Protein AF-A0AAD6NLZ7-F1 (afdb_monomer_lite)

Sequence (191 aa):
MSMESYTGSDPKCIYLTDLFDQEIEPAFEPFIKWANTGDYSYVGQNELVVHASTYLFAKEQINNGELEALALSEATALCAGSEYESAKAFELGLPQAVQIIYGRAGDQESNEKPPFKTPHNVEDLTHVGRLIEDPFERLLAHFAAVSIDQLRQTGRFLSLINKNRRFAAQVLLFVKRGLPLSVDQNGNHAI

pLDDT: mean 75.01, std 17.85, range [34.94, 96.06]

Radius of gyration: 22.05 Å; chains: 1; bounding box: 43×50×91 Å

Structure (mmCIF, N/CA/C/O backbone):
data_AF-A0AAD6NLZ7-F1
#
_entry.id   AF-A0AAD6NLZ7-F1
#
loop_
_atom_site.group_PDB
_atom_site.id
_atom_site.type_symbol
_atom_site.label_atom_id
_atom_site.label_alt_id
_atom_site.label_comp_id
_atom_site.label_asym_id
_atom_site.label_entity_id
_atom_site.label_seq_id
_atom_site.pdbx_PDB_ins_code
_atom_site.Cartn_x
_atom_site.Cartn_y
_atom_site.Cartn_z
_atom_site.occupancy
_atom_site.B_iso_or_equiv
_atom_site.auth_seq_id
_atom_site.auth_comp_id
_atom_site.auth_asym_id
_atom_site.auth_atom_id
_atom_site.pdbx_PDB_model_num
ATOM 1 N N . MET A 1 1 ? 21.118 27.100 -51.117 1.00 45.44 1 MET A N 1
ATOM 2 C CA . MET A 1 1 ? 19.817 26.548 -50.697 1.00 45.44 1 MET A CA 1
ATOM 3 C C . MET A 1 1 ? 19.945 25.038 -50.783 1.00 45.44 1 MET A C 1
ATOM 5 O O . MET A 1 1 ? 19.835 24.500 -51.872 1.00 45.44 1 MET A O 1
ATOM 9 N N . SER A 1 2 ? 20.290 24.395 -49.670 1.00 34.94 2 SER A N 1
ATOM 10 C CA . SER A 1 2 ? 20.246 22.938 -49.533 1.00 34.94 2 SER A CA 1
ATOM 11 C C . SER A 1 2 ? 19.619 22.668 -48.179 1.00 34.94 2 SER A C 1
ATOM 13 O O . SER A 1 2 ? 20.177 23.019 -47.144 1.00 34.94 2 SER A O 1
ATOM 15 N N . MET A 1 3 ? 18.385 22.191 -48.238 1.00 36.66 3 MET A N 1
ATOM 16 C CA . MET A 1 3 ? 17.552 21.823 -47.109 1.00 36.66 3 MET A CA 1
ATOM 17 C C . MET A 1 3 ? 17.880 20.356 -46.839 1.00 36.66 3 MET A C 1
ATOM 19 O O . MET A 1 3 ? 17.550 19.497 -47.655 1.00 36.66 3 MET A O 1
ATOM 23 N N . GLU A 1 4 ? 18.619 20.078 -45.769 1.00 40.97 4 GLU A N 1
ATOM 24 C CA . GLU A 1 4 ? 18.832 18.705 -45.319 1.00 40.97 4 GLU A CA 1
ATOM 25 C C . GLU A 1 4 ? 17.493 18.165 -44.814 1.00 40.97 4 GLU A C 1
ATOM 27 O O . GLU A 1 4 ? 16.946 18.616 -43.807 1.00 40.97 4 GLU A O 1
ATOM 32 N N . SER A 1 5 ? 16.921 17.234 -45.571 1.00 45.25 5 SER A N 1
ATOM 33 C CA . SER A 1 5 ? 15.735 16.492 -45.177 1.00 45.25 5 SER A CA 1
ATOM 34 C C . SER A 1 5 ? 16.107 15.529 -44.052 1.00 45.25 5 SER A C 1
ATOM 36 O O . SER A 1 5 ? 16.705 14.482 -44.298 1.00 45.25 5 SER A O 1
ATOM 38 N N . TYR A 1 6 ? 15.736 15.878 -42.821 1.00 43.16 6 TYR A N 1
ATOM 39 C CA . TYR A 1 6 ? 15.652 14.927 -41.718 1.00 43.16 6 TYR A CA 1
ATOM 40 C C . TYR A 1 6 ? 14.600 13.867 -42.071 1.00 43.16 6 TYR A C 1
ATOM 42 O O . TYR A 1 6 ? 13.399 14.128 -42.028 1.00 43.16 6 TYR A O 1
ATOM 50 N N . THR A 1 7 ? 15.039 12.663 -42.428 1.00 49.75 7 THR A N 1
ATOM 51 C CA . THR A 1 7 ? 14.172 11.483 -42.485 1.00 49.75 7 THR A CA 1
ATOM 52 C C . THR A 1 7 ? 14.006 10.959 -41.062 1.00 49.75 7 THR A C 1
ATOM 54 O O . THR A 1 7 ? 14.719 10.051 -40.635 1.00 49.75 7 THR A O 1
ATOM 57 N N . GLY A 1 8 ? 13.117 11.589 -40.293 1.00 47.91 8 GLY A N 1
ATOM 58 C CA . GLY A 1 8 ? 12.675 11.039 -39.017 1.00 47.91 8 GLY A CA 1
ATOM 59 C C . GLY A 1 8 ? 11.979 9.708 -39.280 1.00 47.91 8 GLY A C 1
ATOM 60 O O . GLY A 1 8 ? 11.013 9.666 -40.036 1.00 47.91 8 GLY A O 1
ATOM 61 N N . SER A 1 9 ? 12.489 8.614 -38.711 1.00 57.31 9 SER A N 1
ATOM 62 C CA . SER A 1 9 ? 11.713 7.378 -38.663 1.00 57.31 9 SER A CA 1
ATOM 63 C C . SER A 1 9 ? 10.450 7.663 -37.862 1.00 57.31 9 SER A C 1
ATOM 65 O O . SER A 1 9 ? 10.564 8.216 -36.763 1.00 57.31 9 SER A O 1
ATOM 67 N N . ASP A 1 10 ? 9.284 7.280 -38.379 1.00 56.62 10 ASP A N 1
ATOM 68 C CA . ASP A 1 10 ? 8.042 7.324 -37.611 1.00 56.62 10 ASP A CA 1
ATOM 69 C C . ASP A 1 10 ? 8.280 6.732 -36.211 1.00 56.62 10 ASP A C 1
ATOM 71 O O . ASP A 1 10 ? 8.916 5.672 -36.097 1.00 56.62 10 ASP A O 1
ATOM 75 N N . PRO A 1 11 ? 7.848 7.409 -35.131 1.00 61.19 11 PRO A N 1
ATOM 76 C CA . PRO A 1 11 ? 8.029 6.888 -33.789 1.00 61.19 11 PRO A CA 1
ATOM 77 C C . PRO A 1 11 ? 7.364 5.512 -33.708 1.00 61.19 11 PRO A C 1
ATOM 79 O O . PRO A 1 11 ? 6.163 5.372 -33.938 1.00 61.19 11 PRO A O 1
ATOM 82 N N . LYS A 1 12 ? 8.156 4.480 -33.390 1.00 68.75 12 LYS A N 1
ATOM 83 C CA . LYS A 1 12 ? 7.640 3.135 -33.119 1.00 68.75 12 LYS A CA 1
ATOM 84 C C . LYS A 1 12 ? 6.826 3.194 -31.830 1.00 68.75 12 LYS A C 1
ATOM 86 O O . LYS A 1 12 ? 7.378 3.089 -30.739 1.00 68.75 12 LYS A O 1
ATOM 91 N N . CYS A 1 13 ? 5.523 3.411 -31.963 1.00 61.84 13 CYS A N 1
ATOM 92 C CA . CYS A 1 13 ? 4.595 3.356 -30.846 1.00 61.84 13 CYS A CA 1
ATOM 93 C C . CYS A 1 13 ? 4.312 1.886 -30.512 1.00 61.84 13 CYS A C 1
ATOM 95 O O . CYS A 1 13 ? 3.972 1.100 -31.398 1.00 61.84 13 CYS A O 1
ATOM 97 N N . ILE A 1 14 ? 4.485 1.514 -29.244 1.00 64.12 14 ILE A N 1
ATOM 98 C CA . ILE A 1 14 ? 4.083 0.210 -28.716 1.00 64.12 14 ILE A CA 1
ATOM 99 C C . ILE A 1 14 ? 2.825 0.452 -27.889 1.00 64.12 14 ILE A C 1
ATOM 101 O O . ILE A 1 14 ? 2.856 1.212 -26.923 1.00 64.12 14 ILE A O 1
ATOM 105 N N . TYR A 1 15 ? 1.722 -0.177 -28.282 1.00 65.75 15 TYR A N 1
ATOM 106 C CA . TYR A 1 15 ? 0.462 -0.105 -27.554 1.00 65.75 15 TYR A CA 1
ATOM 107 C C . TYR A 1 15 ? 0.419 -1.229 -26.520 1.00 65.75 15 TYR A C 1
ATOM 109 O O . TYR A 1 15 ? 0.390 -2.404 -26.876 1.00 65.75 15 TYR A O 1
ATOM 117 N N . LEU A 1 16 ? 0.430 -0.866 -25.238 1.00 62.50 16 LEU A N 1
ATOM 118 C CA . LEU A 1 16 ? 0.304 -1.799 -24.118 1.00 62.50 16 LEU A CA 1
ATOM 119 C C . LEU A 1 16 ? -1.180 -1.908 -23.731 1.00 62.50 16 LEU A C 1
ATOM 121 O O . LEU A 1 16 ? -1.576 -1.478 -22.655 1.00 62.50 16 LEU A O 1
ATOM 125 N N . THR A 1 17 ? -2.022 -2.399 -24.644 1.00 60.66 17 THR A N 1
ATOM 126 C CA . THR A 1 17 ? -3.488 -2.435 -24.453 1.00 60.66 17 THR A CA 1
ATOM 127 C C . THR A 1 17 ? -3.958 -3.509 -23.482 1.00 60.66 17 THR A C 1
ATOM 129 O O . THR A 1 17 ? -5.030 -3.361 -22.911 1.00 60.66 17 THR A O 1
ATOM 132 N N . ASP A 1 18 ? -3.147 -4.547 -23.267 1.00 57.00 18 ASP A N 1
ATOM 133 C CA . ASP A 1 18 ? -3.547 -5.737 -22.503 1.00 57.00 18 ASP A CA 1
ATOM 134 C C . ASP A 1 18 ? -2.828 -5.834 -21.140 1.00 57.00 18 ASP A C 1
ATOM 136 O O . ASP A 1 18 ? -3.030 -6.787 -20.395 1.00 57.00 18 ASP A O 1
ATOM 140 N N . LEU A 1 19 ? -1.961 -4.862 -20.819 1.00 55.41 19 LEU A N 1
ATOM 141 C CA . LEU A 1 19 ? -1.118 -4.849 -19.609 1.00 55.41 19 LEU A CA 1
ATOM 142 C C . LEU A 1 19 ? -1.606 -3.872 -18.530 1.00 55.41 19 LEU A C 1
ATOM 144 O O . LEU A 1 19 ? -1.226 -4.008 -17.367 1.00 55.41 19 LEU A O 1
ATOM 148 N N . PHE A 1 20 ? -2.418 -2.883 -18.910 1.00 59.41 20 PHE A N 1
ATOM 149 C CA . PHE A 1 20 ? -2.848 -1.796 -18.033 1.00 59.41 20 PHE A CA 1
ATOM 150 C C . PHE A 1 20 ? -4.365 -1.801 -17.875 1.00 59.41 20 PHE A C 1
ATOM 152 O O . PHE A 1 20 ? -5.086 -1.079 -18.561 1.00 59.41 20 PHE A O 1
ATOM 159 N N . ASP A 1 21 ? -4.844 -2.596 -16.922 1.00 67.12 21 ASP A N 1
ATOM 160 C CA . ASP A 1 21 ? -6.151 -2.341 -16.322 1.00 67.12 21 ASP A CA 1
ATOM 161 C C . ASP A 1 21 ? -6.129 -0.973 -15.614 1.00 67.12 21 ASP A C 1
ATOM 163 O O . ASP A 1 21 ? -5.065 -0.477 -15.231 1.00 67.12 21 ASP A O 1
ATOM 167 N N . GLN A 1 22 ? -7.300 -0.372 -15.371 1.00 69.69 22 GLN A N 1
ATOM 168 C CA . GLN A 1 22 ? -7.411 0.908 -14.642 1.00 69.69 22 GLN A CA 1
ATOM 169 C C . GLN A 1 22 ? -6.706 0.887 -13.272 1.00 69.69 22 GLN A C 1
ATOM 171 O O . GLN A 1 22 ? -6.276 1.921 -12.773 1.00 69.69 22 GLN A O 1
ATOM 176 N N . GLU A 1 23 ? -6.567 -0.295 -12.669 1.00 71.69 23 GLU A N 1
ATOM 177 C CA . GLU A 1 23 ? -5.892 -0.512 -11.384 1.00 71.69 23 GLU A CA 1
ATOM 178 C C . GLU A 1 23 ? -4.358 -0.447 -11.478 1.00 71.69 23 GLU A C 1
ATOM 180 O O . GLU A 1 23 ? -3.693 -0.254 -10.467 1.00 71.69 23 GLU A O 1
ATOM 185 N N . ILE A 1 24 ? -3.792 -0.599 -12.679 1.00 75.56 24 ILE A N 1
ATOM 186 C CA . ILE A 1 24 ? -2.346 -0.642 -12.940 1.00 75.56 24 ILE A CA 1
ATOM 187 C C . ILE A 1 24 ? -1.871 0.625 -13.667 1.00 75.56 24 ILE A C 1
ATOM 189 O O . ILE A 1 24 ? -0.686 0.945 -13.618 1.00 75.56 24 ILE A O 1
ATOM 193 N N . GLU A 1 25 ? -2.773 1.400 -14.283 1.00 85.44 25 GLU A N 1
ATOM 194 C CA . GLU A 1 25 ? -2.460 2.698 -14.907 1.00 85.44 25 GLU A CA 1
ATOM 195 C C . GLU A 1 25 ? -1.540 3.591 -14.042 1.00 85.44 25 GLU A C 1
ATOM 197 O O . GLU A 1 25 ? -0.540 4.087 -14.576 1.00 85.44 25 GLU A O 1
ATOM 202 N N . PRO A 1 26 ? -1.755 3.736 -12.713 1.00 90.12 26 PRO A N 1
ATOM 203 C CA . PRO A 1 26 ? -0.899 4.585 -11.884 1.00 90.12 26 PRO A CA 1
ATOM 204 C C . PRO A 1 26 ? 0.556 4.102 -11.772 1.00 90.12 26 PRO A C 1
ATOM 206 O O . PRO A 1 26 ? 1.413 4.867 -11.341 1.00 90.12 26 PRO A O 1
ATOM 209 N N . ALA A 1 27 ? 0.853 2.855 -12.153 1.00 90.31 27 ALA A N 1
ATOM 210 C CA . ALA A 1 27 ? 2.196 2.278 -12.132 1.00 90.31 27 ALA A CA 1
ATOM 211 C C . ALA A 1 27 ? 3.056 2.669 -13.340 1.00 90.31 27 ALA A C 1
ATOM 213 O O . ALA A 1 27 ? 4.266 2.444 -13.319 1.00 90.31 27 ALA A O 1
ATOM 214 N N . PHE A 1 28 ? 2.470 3.218 -14.411 1.00 89.38 28 PHE A N 1
ATOM 215 C CA . PHE A 1 28 ? 3.209 3.412 -15.659 1.00 89.38 28 PHE A CA 1
ATOM 216 C C . PHE A 1 28 ? 4.355 4.418 -15.508 1.00 89.38 28 PHE A C 1
ATOM 218 O O . PHE A 1 28 ? 5.502 4.108 -15.823 1.00 89.38 28 PHE A O 1
ATOM 225 N N . GLU A 1 29 ? 4.071 5.610 -14.986 1.00 90.50 29 GLU A N 1
ATOM 226 C CA . GLU A 1 29 ? 5.096 6.634 -14.759 1.00 90.50 29 GLU A CA 1
ATOM 227 C C . GLU A 1 29 ? 6.175 6.178 -13.750 1.00 90.50 29 GLU A C 1
ATOM 229 O O . GLU A 1 29 ? 7.361 6.264 -14.091 1.00 90.50 29 GLU A O 1
ATOM 234 N N . PRO A 1 30 ? 5.817 5.612 -12.577 1.00 92.62 30 PRO A N 1
ATOM 235 C CA . PRO A 1 30 ? 6.738 4.891 -11.697 1.00 92.62 30 PRO A CA 1
ATOM 236 C C . PRO A 1 30 ? 7.678 3.921 -12.406 1.00 92.62 30 PRO A C 1
ATOM 238 O O . PRO A 1 30 ? 8.897 3.991 -12.242 1.00 92.62 30 PRO A O 1
ATOM 241 N N . PHE A 1 31 ? 7.117 3.037 -13.229 1.00 93.19 31 PHE A N 1
ATOM 242 C CA . PHE A 1 31 ? 7.877 2.027 -13.945 1.00 93.19 31 PHE A CA 1
ATOM 243 C C . PHE A 1 31 ? 8.863 2.656 -14.929 1.00 93.19 31 PHE A C 1
ATOM 245 O O . PHE A 1 31 ? 10.031 2.274 -14.943 1.00 93.19 31 PHE A O 1
ATOM 252 N N . ILE A 1 32 ? 8.426 3.640 -15.722 1.00 92.06 32 ILE A N 1
ATOM 253 C CA . ILE A 1 32 ? 9.308 4.334 -16.668 1.00 92.06 32 ILE A CA 1
ATOM 254 C C . ILE A 1 32 ? 10.444 5.036 -15.924 1.00 92.06 32 ILE A C 1
ATOM 256 O O . ILE A 1 32 ? 11.594 4.960 -16.360 1.00 92.06 32 ILE A O 1
ATOM 260 N N . LYS A 1 33 ? 10.160 5.695 -14.796 1.00 93.94 33 LYS A N 1
ATOM 261 C CA . LYS A 1 33 ? 11.195 6.346 -13.989 1.00 93.94 33 LYS A CA 1
ATOM 262 C C . LYS A 1 33 ? 12.208 5.320 -13.477 1.00 93.94 33 LYS A C 1
ATOM 264 O O . LYS A 1 33 ? 13.395 5.448 -13.775 1.00 93.94 33 LYS A O 1
ATOM 269 N N . TRP A 1 34 ? 11.735 4.252 -12.837 1.00 96.06 34 TRP A N 1
ATOM 270 C CA . TRP A 1 34 ? 12.592 3.180 -12.334 1.00 96.06 34 TRP A CA 1
ATOM 271 C C . TRP A 1 34 ? 13.421 2.514 -13.436 1.00 96.06 34 TRP A C 1
ATOM 273 O O . TRP A 1 34 ? 14.622 2.336 -13.265 1.00 96.06 34 TRP A O 1
ATOM 283 N N . ALA A 1 35 ? 12.837 2.220 -14.599 1.00 93.19 35 ALA A N 1
ATOM 284 C CA . ALA A 1 35 ? 13.555 1.593 -15.709 1.00 93.19 35 ALA A CA 1
ATOM 285 C C . ALA A 1 35 ? 14.721 2.457 -16.229 1.00 93.19 35 ALA A C 1
ATOM 287 O O . ALA A 1 35 ? 15.690 1.926 -16.770 1.00 93.19 35 ALA A O 1
ATOM 288 N N . ASN A 1 36 ? 14.637 3.781 -16.061 1.00 92.94 36 ASN A N 1
ATOM 289 C CA . ASN A 1 36 ? 15.689 4.711 -16.462 1.00 92.94 36 ASN A CA 1
ATOM 290 C C . ASN A 1 36 ? 16.712 4.992 -15.349 1.00 92.94 36 ASN A C 1
ATOM 292 O O . ASN A 1 36 ? 17.883 5.211 -15.659 1.00 92.94 36 ASN A O 1
ATOM 296 N N . THR A 1 37 ? 16.296 5.034 -14.078 1.00 93.81 37 THR A N 1
ATOM 297 C CA . THR A 1 37 ? 17.145 5.526 -12.972 1.00 93.81 37 THR A CA 1
ATOM 298 C C . THR A 1 37 ? 17.412 4.518 -11.858 1.00 93.81 37 THR A C 1
ATOM 300 O O . THR A 1 37 ? 18.228 4.799 -10.985 1.00 93.81 37 THR A O 1
ATOM 303 N N . GLY A 1 38 ? 16.744 3.366 -11.858 1.00 92.31 38 GLY A N 1
ATOM 304 C CA . GLY A 1 38 ? 16.771 2.385 -10.766 1.00 92.31 38 GLY A CA 1
ATOM 305 C C . GLY A 1 38 ? 15.989 2.810 -9.517 1.00 92.31 38 GLY A C 1
ATOM 306 O O . GLY A 1 38 ? 16.050 2.129 -8.501 1.00 92.31 38 GLY A O 1
ATOM 307 N N . ASP A 1 39 ? 15.251 3.919 -9.585 1.00 91.69 39 ASP A N 1
ATOM 308 C CA . ASP A 1 39 ? 14.443 4.465 -8.490 1.00 91.69 39 ASP A CA 1
ATOM 309 C C . ASP A 1 39 ? 13.129 5.037 -9.035 1.00 91.69 39 ASP A C 1
ATOM 311 O O . ASP A 1 39 ? 13.105 5.571 -10.145 1.00 91.69 39 ASP A O 1
ATOM 315 N N . TYR A 1 40 ? 12.058 4.985 -8.244 1.00 89.25 40 TYR A N 1
ATOM 316 C CA . TYR A 1 40 ? 10.851 5.764 -8.493 1.00 89.25 40 TYR A CA 1
ATOM 317 C C . TYR A 1 40 ? 10.357 6.458 -7.210 1.00 89.25 40 TYR A C 1
ATOM 319 O O . TYR A 1 40 ? 9.306 6.187 -6.650 1.00 89.25 40 TYR A O 1
ATOM 327 N N . SER A 1 41 ? 11.097 7.458 -6.742 1.00 85.06 41 SER A N 1
ATOM 328 C CA . SER A 1 41 ? 10.533 8.404 -5.769 1.00 85.06 41 SER A CA 1
ATOM 329 C C . SER A 1 41 ? 9.267 9.075 -6.335 1.00 85.06 41 SER A C 1
ATOM 331 O O . SER A 1 41 ? 9.308 9.677 -7.416 1.00 85.06 41 SER A O 1
ATOM 333 N N . TYR A 1 42 ? 8.143 8.988 -5.625 1.00 83.38 42 TYR A N 1
ATOM 334 C CA . TYR A 1 42 ? 6.881 9.622 -6.012 1.00 83.38 42 TYR A CA 1
ATOM 335 C C . TYR A 1 42 ? 6.344 10.457 -4.852 1.00 83.38 42 TYR A C 1
ATOM 337 O O . TYR A 1 42 ? 6.223 9.967 -3.738 1.00 83.38 42 TYR A O 1
ATOM 345 N N . VAL A 1 43 ? 6.021 11.721 -5.124 1.00 81.00 43 VAL A N 1
ATOM 346 C CA . VAL A 1 43 ? 5.394 12.637 -4.162 1.00 81.00 43 VAL A CA 1
ATOM 347 C C . VAL A 1 43 ? 4.238 13.306 -4.886 1.00 81.00 43 VAL A C 1
ATOM 349 O O . VAL A 1 43 ? 4.443 13.947 -5.921 1.00 81.00 43 VAL A O 1
ATOM 352 N N . GLY A 1 44 ? 3.015 13.139 -4.392 1.00 80.62 44 GLY A N 1
ATOM 353 C CA . GLY A 1 44 ? 1.839 13.490 -5.177 1.00 80.62 44 GLY A CA 1
ATOM 354 C C . GLY A 1 44 ? 0.503 13.261 -4.485 1.00 80.62 44 GLY A C 1
ATOM 355 O O . GLY A 1 44 ? 0.373 13.209 -3.263 1.00 80.62 44 GLY A O 1
ATOM 356 N N . GLN A 1 45 ? -0.554 13.193 -5.288 1.00 79.50 45 GLN A N 1
ATOM 357 C CA . GLN A 1 45 ? -1.854 12.744 -4.798 1.00 79.50 45 GLN A CA 1
ATOM 358 C C . GLN A 1 45 ? -1.900 11.220 -4.865 1.00 79.50 45 GLN A C 1
ATOM 360 O O . GLN A 1 45 ? -1.346 10.626 -5.782 1.00 79.50 45 GLN A O 1
ATOM 365 N N . ASN A 1 46 ? -2.587 10.593 -3.910 1.00 84.31 46 ASN A N 1
ATOM 366 C CA . ASN A 1 46 ? -2.801 9.145 -3.894 1.00 84.31 46 ASN A CA 1
ATOM 367 C C . ASN A 1 46 ? -1.497 8.323 -3.914 1.00 84.31 46 ASN A C 1
ATOM 369 O O . ASN A 1 46 ? -1.456 7.262 -4.524 1.00 84.31 46 ASN A O 1
ATOM 373 N N . GLU A 1 47 ? -0.445 8.777 -3.225 1.00 89.25 47 GLU A N 1
ATOM 374 C CA . GLU A 1 47 ? 0.868 8.102 -3.186 1.00 89.25 47 GLU A CA 1
ATOM 375 C C . GLU A 1 47 ? 0.744 6.609 -2.842 1.00 89.25 47 GLU A C 1
ATOM 377 O O . GLU A 1 47 ? 1.292 5.756 -3.534 1.00 89.25 47 GLU A O 1
ATOM 382 N N . LEU A 1 48 ? -0.100 6.266 -1.862 1.00 91.50 48 LEU A N 1
ATOM 383 C CA . LEU A 1 48 ? -0.362 4.872 -1.496 1.00 91.50 48 LEU A CA 1
ATOM 384 C C . LEU A 1 48 ? -0.951 4.038 -2.652 1.00 91.50 48 LEU A C 1
ATOM 386 O O . LEU A 1 48 ? -0.634 2.860 -2.783 1.00 91.50 48 LEU A O 1
ATOM 390 N N . VAL A 1 49 ? -1.790 4.641 -3.498 1.00 92.31 49 VAL A N 1
ATOM 391 C CA . VAL A 1 49 ? -2.378 3.992 -4.684 1.00 92.31 49 VAL A CA 1
ATOM 392 C C . VAL A 1 49 ? -1.309 3.760 -5.740 1.00 92.31 49 VAL A C 1
ATOM 394 O O . VAL A 1 49 ? -1.262 2.685 -6.329 1.00 92.31 49 VAL A O 1
ATOM 397 N N . VAL A 1 50 ? -0.423 4.735 -5.947 1.00 93.44 50 VAL A N 1
ATOM 398 C CA . VAL A 1 50 ? 0.701 4.619 -6.883 1.00 93.44 50 VAL A CA 1
ATOM 399 C C . VAL A 1 50 ? 1.640 3.495 -6.451 1.00 93.44 50 VAL A C 1
ATOM 401 O O . VAL A 1 50 ? 1.977 2.638 -7.270 1.00 93.44 50 VAL A O 1
ATOM 404 N N . HIS A 1 51 ? 1.994 3.421 -5.166 1.00 94.19 51 HIS A N 1
ATOM 405 C CA . HIS A 1 51 ? 2.830 2.334 -4.657 1.00 94.19 51 HIS A CA 1
ATOM 406 C C . HIS A 1 51 ? 2.133 0.972 -4.731 1.00 94.19 51 HIS A C 1
ATOM 408 O O . HIS A 1 51 ? 2.765 0.003 -5.140 1.00 94.19 51 HIS A O 1
ATOM 414 N N . ALA A 1 52 ? 0.835 0.891 -4.418 1.00 93.75 52 ALA A N 1
ATOM 415 C CA . ALA A 1 52 ? 0.063 -0.348 -4.548 1.00 93.75 52 ALA A CA 1
ATOM 416 C C . ALA A 1 52 ? -0.016 -0.832 -6.006 1.00 93.75 52 ALA A C 1
ATOM 418 O O . ALA A 1 52 ? 0.222 -2.005 -6.286 1.00 93.75 52 ALA A O 1
ATOM 419 N N . SER A 1 53 ? -0.286 0.084 -6.942 1.00 93.75 53 SER A N 1
ATOM 420 C CA . SER A 1 53 ? -0.338 -0.216 -8.380 1.00 93.75 53 SER A CA 1
ATOM 421 C C . SER A 1 53 ? 1.026 -0.679 -8.883 1.00 93.75 53 SER A C 1
ATOM 423 O O . SER A 1 53 ? 1.121 -1.666 -9.607 1.00 93.75 53 SER A O 1
ATOM 425 N N . THR A 1 54 ? 2.099 0.007 -8.473 1.00 94.56 54 THR A N 1
ATOM 426 C CA . THR A 1 54 ? 3.470 -0.324 -8.886 1.00 94.56 54 THR A CA 1
ATOM 427 C C . THR A 1 54 ? 3.926 -1.657 -8.310 1.00 94.56 54 THR A C 1
ATOM 429 O O . THR A 1 54 ? 4.544 -2.445 -9.021 1.00 94.56 54 THR A O 1
ATOM 432 N N . TYR A 1 55 ? 3.575 -1.943 -7.054 1.00 94.94 55 TYR A N 1
ATOM 433 C CA . TYR A 1 55 ? 3.814 -3.237 -6.423 1.00 94.94 55 TYR A CA 1
ATOM 434 C C . TYR A 1 55 ? 3.142 -4.369 -7.210 1.00 94.94 55 TYR A C 1
ATOM 436 O O . TYR A 1 55 ? 3.808 -5.324 -7.610 1.00 94.94 55 TYR A O 1
ATOM 444 N N . LEU A 1 56 ? 1.843 -4.231 -7.503 1.00 92.00 56 LEU A N 1
A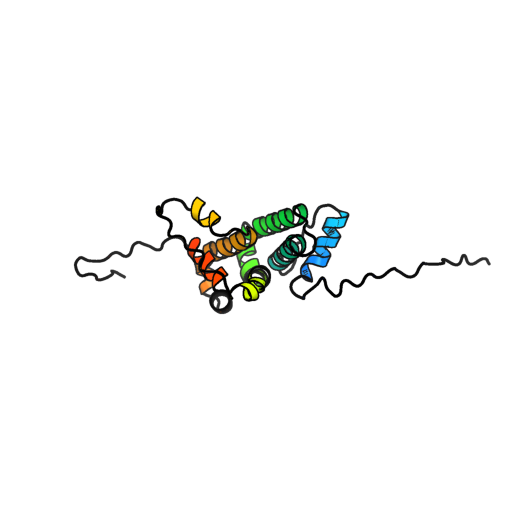TOM 445 C CA . LEU A 1 56 ? 1.084 -5.239 -8.241 1.00 92.00 56 LEU A CA 1
ATOM 446 C C . LEU A 1 56 ? 1.607 -5.415 -9.673 1.00 92.00 56 LEU A C 1
ATOM 448 O O . LEU A 1 56 ? 1.779 -6.540 -10.134 1.00 92.00 56 LEU A O 1
ATOM 452 N N . PHE A 1 57 ? 1.919 -4.314 -10.360 1.00 92.06 57 PHE A N 1
ATOM 453 C CA . PHE A 1 57 ? 2.523 -4.337 -11.691 1.00 92.06 57 PHE A CA 1
ATOM 454 C C . PHE A 1 57 ? 3.851 -5.098 -11.701 1.00 92.06 57 PHE A C 1
ATOM 456 O O . PHE A 1 57 ? 4.054 -5.997 -12.520 1.00 92.06 57 PHE A O 1
ATOM 463 N N . ALA A 1 58 ? 4.745 -4.758 -10.768 1.00 93.12 58 ALA A N 1
ATOM 464 C CA . ALA A 1 58 ? 6.051 -5.385 -10.638 1.00 93.12 58 ALA A CA 1
ATOM 465 C C . ALA A 1 58 ? 5.928 -6.889 -10.387 1.00 93.12 58 ALA A C 1
ATOM 467 O O . ALA A 1 58 ? 6.605 -7.678 -11.045 1.00 93.12 58 ALA A O 1
ATOM 468 N N . LYS A 1 59 ? 5.029 -7.278 -9.481 1.00 90.88 59 LYS A N 1
ATOM 469 C CA . LYS A 1 59 ? 4.810 -8.666 -9.082 1.00 90.88 59 LYS A CA 1
ATOM 470 C C . LYS A 1 59 ? 4.142 -9.501 -10.178 1.00 90.88 59 LYS A C 1
ATOM 472 O O . LYS A 1 59 ? 4.618 -10.587 -10.492 1.00 90.88 59 LYS A O 1
ATOM 477 N N . GLU A 1 60 ? 3.052 -9.011 -10.768 1.00 87.62 60 GLU A N 1
ATOM 478 C CA . GLU A 1 60 ? 2.181 -9.829 -11.626 1.00 87.62 60 GLU A CA 1
ATOM 479 C C . GLU A 1 60 ? 2.443 -9.669 -13.124 1.00 8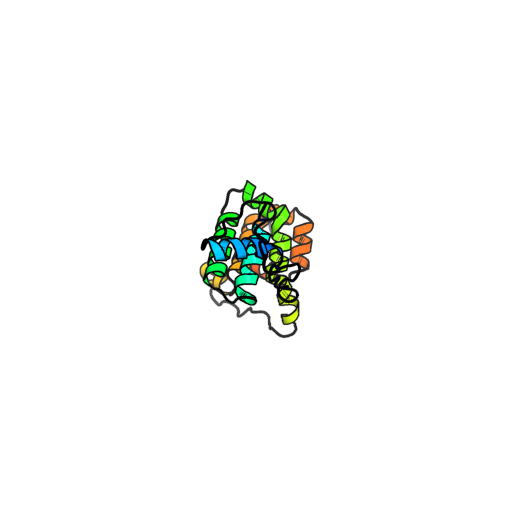7.62 60 GLU A C 1
ATOM 481 O O . GLU A 1 60 ? 2.303 -10.640 -13.864 1.00 87.62 60 GLU A O 1
ATOM 486 N N . GLN A 1 61 ? 2.826 -8.475 -13.589 1.00 86.81 61 GLN A N 1
ATOM 487 C CA . GLN A 1 61 ? 2.942 -8.206 -15.029 1.00 86.81 61 GLN A CA 1
ATOM 488 C C . GLN A 1 61 ? 4.362 -8.401 -15.553 1.00 86.81 61 GLN A C 1
ATOM 490 O O . GLN A 1 61 ? 4.554 -8.905 -16.659 1.00 86.81 61 GLN A O 1
ATOM 495 N N . ILE A 1 62 ? 5.367 -8.003 -14.771 1.00 88.94 62 ILE A N 1
ATOM 496 C CA . ILE A 1 62 ? 6.771 -8.045 -15.212 1.00 88.94 62 ILE A CA 1
ATOM 497 C C . ILE A 1 62 ? 7.663 -8.960 -14.365 1.00 88.94 62 ILE A C 1
ATOM 499 O O . ILE A 1 62 ? 8.821 -9.160 -14.728 1.00 88.94 62 ILE A O 1
ATOM 503 N N . ASN A 1 63 ? 7.135 -9.523 -13.272 1.00 90.50 63 ASN A N 1
ATOM 504 C CA . ASN A 1 63 ? 7.839 -10.409 -12.341 1.00 90.50 63 ASN A CA 1
ATOM 505 C C . ASN A 1 63 ? 9.224 -9.864 -11.929 1.00 90.50 63 ASN A C 1
ATOM 507 O O . ASN A 1 63 ? 10.254 -10.530 -12.072 1.00 90.50 63 ASN A O 1
ATOM 511 N N . ASN A 1 64 ? 9.250 -8.611 -11.471 1.00 94.50 64 ASN A N 1
ATOM 512 C CA . ASN A 1 64 ? 10.460 -7.901 -11.079 1.00 94.50 64 ASN A CA 1
ATOM 513 C C . ASN A 1 64 ? 10.501 -7.661 -9.563 1.00 94.50 64 ASN A C 1
ATOM 515 O O . ASN A 1 64 ? 9.872 -6.736 -9.049 1.00 94.50 64 ASN A O 1
ATOM 519 N N . GLY A 1 65 ? 11.297 -8.471 -8.863 1.00 93.31 65 GLY A N 1
ATOM 520 C CA . GLY A 1 65 ? 11.413 -8.405 -7.404 1.00 93.31 65 GLY A CA 1
ATOM 521 C C . GLY A 1 65 ? 12.090 -7.138 -6.864 1.00 93.31 65 GLY A C 1
ATOM 522 O O . GLY A 1 65 ? 11.855 -6.774 -5.716 1.00 93.31 65 GLY A O 1
ATOM 523 N N . GLU A 1 66 ? 12.910 -6.444 -7.660 1.00 95.06 66 GLU A N 1
ATOM 524 C CA . GLU A 1 66 ? 13.565 -5.200 -7.225 1.00 95.06 66 GLU A CA 1
ATOM 525 C C . GLU A 1 66 ? 12.565 -4.042 -7.170 1.00 95.06 66 GLU A C 1
ATOM 527 O O . GLU A 1 66 ? 12.488 -3.342 -6.160 1.00 95.06 66 GLU A O 1
ATOM 532 N N . LEU A 1 67 ? 11.755 -3.877 -8.221 1.00 94.56 67 LEU A N 1
ATOM 533 C CA . LEU A 1 67 ? 10.695 -2.873 -8.255 1.00 94.56 67 LEU A CA 1
ATOM 534 C C . LEU A 1 67 ? 9.581 -3.195 -7.251 1.00 94.56 67 LEU A C 1
ATOM 536 O O . LEU A 1 67 ? 9.063 -2.284 -6.605 1.00 94.56 67 LEU A O 1
ATOM 540 N N . GLU A 1 68 ? 9.249 -4.479 -7.078 1.00 95.12 68 GLU A N 1
ATOM 541 C CA . GLU A 1 68 ? 8.312 -4.937 -6.047 1.00 95.12 68 GLU A CA 1
ATOM 542 C C . GLU A 1 68 ? 8.794 -4.520 -4.646 1.00 95.12 68 GLU A C 1
ATOM 544 O O . GLU A 1 68 ? 8.059 -3.873 -3.893 1.00 95.12 68 GLU A O 1
ATOM 549 N N . ALA A 1 69 ? 10.048 -4.839 -4.307 1.00 94.69 69 ALA A N 1
ATOM 550 C CA . ALA A 1 69 ? 10.631 -4.506 -3.011 1.00 94.69 69 ALA A CA 1
ATOM 551 C C . ALA A 1 69 ? 10.728 -2.990 -2.790 1.00 94.69 69 ALA A C 1
ATOM 553 O O . ALA A 1 69 ? 10.440 -2.508 -1.692 1.00 94.69 69 ALA A O 1
ATOM 554 N N . LEU A 1 70 ? 11.091 -2.234 -3.830 1.00 94.56 70 LEU A N 1
ATOM 555 C CA . LEU A 1 70 ? 11.145 -0.776 -3.771 1.00 94.56 70 LEU A CA 1
ATOM 556 C C . LEU A 1 70 ? 9.755 -0.182 -3.518 1.00 94.56 70 LEU A C 1
ATOM 558 O O . LEU A 1 70 ? 9.596 0.642 -2.622 1.00 94.56 70 LEU A O 1
ATOM 562 N N . ALA A 1 71 ? 8.729 -0.651 -4.232 1.00 95.06 71 ALA A N 1
ATOM 563 C CA . ALA A 1 71 ? 7.361 -0.181 -4.045 1.00 95.06 71 ALA A CA 1
ATOM 564 C C . ALA A 1 71 ? 6.826 -0.441 -2.634 1.00 95.06 71 ALA A C 1
ATOM 566 O O . ALA A 1 71 ? 6.195 0.432 -2.036 1.00 95.06 71 ALA A O 1
ATOM 567 N N . LEU A 1 72 ? 7.117 -1.620 -2.083 1.00 94.88 72 LEU A N 1
ATOM 568 C CA . LEU A 1 72 ? 6.780 -1.941 -0.702 1.00 94.88 72 LEU A CA 1
ATOM 569 C C . LEU A 1 72 ? 7.533 -1.046 0.293 1.00 94.88 72 LEU A C 1
ATOM 571 O O . LEU A 1 72 ? 6.946 -0.610 1.285 1.00 94.88 72 LEU A O 1
ATOM 575 N N . SER A 1 73 ? 8.819 -0.780 0.047 1.00 93.81 73 SER A N 1
ATOM 576 C CA . SER A 1 73 ? 9.645 0.078 0.902 1.00 93.81 73 SER A CA 1
ATOM 577 C C . SER A 1 73 ? 9.095 1.504 0.965 1.00 93.81 73 SER A C 1
ATOM 579 O O . SER A 1 73 ? 8.888 2.027 2.060 1.00 93.81 73 SER A O 1
ATOM 581 N N . GLU A 1 74 ? 8.785 2.102 -0.186 1.00 91.81 74 GLU A N 1
ATOM 582 C CA . GLU A 1 74 ? 8.205 3.449 -0.272 1.00 91.81 74 GLU A CA 1
ATOM 583 C C . GLU A 1 74 ? 6.823 3.514 0.402 1.00 91.81 74 GLU A C 1
ATOM 585 O O . GLU A 1 74 ? 6.574 4.385 1.237 1.00 91.81 74 GLU A O 1
ATOM 590 N N . ALA A 1 75 ? 5.948 2.529 0.152 1.00 91.81 75 ALA A N 1
ATOM 591 C CA . ALA A 1 75 ? 4.653 2.442 0.831 1.00 91.81 75 ALA A CA 1
ATOM 592 C C . ALA A 1 75 ? 4.798 2.306 2.355 1.00 91.81 75 ALA A C 1
ATOM 594 O O . ALA A 1 75 ? 4.035 2.900 3.117 1.00 91.81 75 ALA A O 1
ATOM 595 N N . THR A 1 76 ? 5.782 1.530 2.814 1.00 91.31 76 THR A N 1
ATOM 596 C CA . THR A 1 76 ? 6.057 1.354 4.244 1.00 91.31 76 THR A CA 1
ATOM 597 C C . THR A 1 76 ? 6.519 2.666 4.866 1.00 91.31 76 THR A C 1
ATOM 599 O O . THR A 1 76 ? 6.043 3.018 5.944 1.00 91.31 76 THR A O 1
ATOM 602 N N . ALA A 1 77 ? 7.405 3.408 4.193 1.00 88.00 77 ALA A N 1
ATOM 603 C CA . ALA A 1 77 ? 7.854 4.720 4.647 1.00 88.00 77 ALA A CA 1
ATOM 604 C C . ALA A 1 77 ? 6.685 5.713 4.738 1.00 88.00 77 ALA A C 1
ATOM 606 O O . ALA A 1 77 ? 6.552 6.399 5.750 1.00 88.00 77 ALA A O 1
ATOM 607 N N . LEU A 1 78 ? 5.794 5.717 3.741 1.00 87.00 78 LEU A N 1
ATOM 608 C CA . LEU A 1 78 ? 4.581 6.535 3.741 1.00 87.00 78 LEU A CA 1
ATOM 609 C C . LEU A 1 78 ? 3.654 6.193 4.920 1.00 87.00 78 LEU A C 1
ATOM 611 O O . LEU A 1 78 ? 3.204 7.084 5.638 1.00 87.00 78 LEU A O 1
ATOM 615 N N . CYS A 1 79 ? 3.387 4.905 5.154 1.00 86.00 79 CYS A N 1
ATOM 616 C CA . CYS A 1 79 ? 2.538 4.444 6.258 1.00 86.00 79 CYS A CA 1
ATOM 617 C C . CYS A 1 79 ? 3.172 4.635 7.646 1.00 86.00 79 CYS A C 1
ATOM 619 O O . CYS A 1 79 ? 2.448 4.699 8.637 1.00 86.00 79 CYS A O 1
ATOM 621 N N . ALA A 1 80 ? 4.502 4.694 7.728 1.00 84.25 80 ALA A N 1
ATOM 622 C CA . ALA A 1 80 ? 5.246 4.985 8.953 1.00 84.25 80 ALA A CA 1
ATOM 623 C C . ALA A 1 80 ? 5.471 6.493 9.183 1.00 84.25 80 ALA A C 1
ATOM 625 O O . ALA A 1 80 ? 6.053 6.867 10.204 1.00 84.25 80 ALA A O 1
ATOM 626 N N . GLY A 1 81 ? 5.047 7.338 8.236 1.00 73.81 81 GLY A N 1
ATOM 627 C CA . GLY A 1 81 ? 5.185 8.790 8.277 1.00 73.81 81 GLY A CA 1
ATOM 62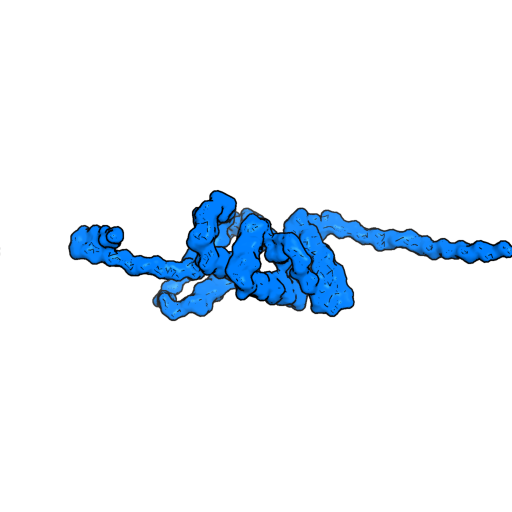8 C C . GLY A 1 81 ? 4.383 9.456 9.398 1.00 73.81 81 GLY A C 1
ATOM 629 O O . GLY A 1 81 ? 3.755 8.812 10.241 1.00 73.81 81 GLY A O 1
ATOM 630 N N . SER A 1 82 ? 4.405 10.788 9.426 1.00 61.34 82 SER A N 1
ATOM 631 C CA . SER A 1 82 ? 3.720 11.568 10.463 1.00 61.34 82 SER A CA 1
ATOM 632 C C . SER A 1 82 ? 2.207 11.291 10.506 1.00 61.34 82 SER A C 1
ATOM 634 O O . SER A 1 82 ? 1.598 10.871 9.520 1.00 61.34 82 SER A O 1
ATOM 636 N N . GLU A 1 83 ? 1.561 11.570 11.645 1.00 63.44 83 GLU A N 1
ATOM 637 C CA . GLU A 1 83 ? 0.112 11.366 11.831 1.00 63.44 83 GLU A CA 1
ATOM 638 C C . GLU A 1 83 ? -0.728 12.093 10.755 1.00 63.44 83 GLU A C 1
ATOM 640 O O . GLU A 1 83 ? -1.758 11.588 10.312 1.00 63.44 83 GLU A O 1
ATOM 645 N N . TYR A 1 84 ? -0.242 13.238 10.258 1.00 56.84 84 TYR A N 1
ATOM 646 C CA . TYR A 1 84 ? -0.859 14.002 9.169 1.00 56.84 84 TYR A CA 1
ATOM 647 C C . TYR A 1 84 ? -0.751 13.305 7.800 1.00 56.84 84 TYR A C 1
ATOM 649 O O . TYR A 1 84 ? -1.734 13.231 7.058 1.00 56.84 84 TYR A O 1
ATOM 657 N N . GLU A 1 85 ? 0.424 12.770 7.464 1.00 61.44 85 GLU A N 1
ATOM 658 C CA . GLU A 1 85 ? 0.651 12.023 6.217 1.00 61.44 85 GLU A CA 1
ATOM 659 C C . GLU A 1 85 ? -0.152 10.720 6.211 1.00 61.44 85 GLU A C 1
ATOM 661 O O . GLU A 1 85 ? -0.802 10.391 5.217 1.00 61.44 85 GLU A O 1
ATOM 666 N N . SER A 1 86 ? -0.223 10.060 7.368 1.00 63.25 86 SER A N 1
ATOM 667 C CA . SER A 1 86 ? -1.049 8.874 7.592 1.00 63.25 86 SER A CA 1
ATOM 668 C C . SER A 1 86 ? -2.547 9.167 7.417 1.00 63.25 86 SER A C 1
ATOM 670 O O . SER A 1 86 ? -3.253 8.408 6.751 1.00 63.25 86 SER A O 1
ATOM 672 N N . ALA A 1 87 ? -3.046 10.295 7.936 1.00 64.31 87 ALA A N 1
ATOM 673 C CA . ALA A 1 87 ? -4.446 10.699 7.775 1.00 64.31 87 ALA A CA 1
ATOM 674 C C . ALA A 1 87 ? -4.811 11.015 6.309 1.00 64.31 87 ALA A C 1
ATOM 676 O O . ALA A 1 87 ? -5.887 10.642 5.835 1.00 64.31 87 ALA A O 1
ATOM 677 N N . LYS A 1 88 ? -3.904 11.649 5.554 1.00 65.75 88 LYS A N 1
ATOM 678 C CA . LYS A 1 88 ? -4.103 11.942 4.125 1.00 65.75 88 LYS A CA 1
ATOM 679 C C . LYS A 1 88 ? -4.030 10.678 3.261 1.00 65.75 88 LYS A C 1
ATOM 681 O O . LYS A 1 88 ? -4.866 10.496 2.372 1.00 65.75 88 LYS A O 1
ATOM 686 N N . ALA A 1 89 ? -3.071 9.791 3.539 1.00 66.12 89 ALA A N 1
ATOM 687 C CA . ALA A 1 89 ? -2.988 8.473 2.908 1.00 66.12 89 ALA A CA 1
ATOM 688 C C . ALA A 1 89 ? -4.266 7.658 3.162 1.00 66.12 89 ALA A C 1
ATOM 690 O O . ALA A 1 89 ? -4.735 6.928 2.285 1.00 66.12 89 ALA A O 1
ATOM 691 N N . PHE A 1 90 ? -4.878 7.846 4.333 1.00 70.75 90 PHE A N 1
ATOM 692 C CA . PHE A 1 90 ? -6.122 7.202 4.710 1.00 70.75 90 PHE A CA 1
ATOM 693 C C . PHE A 1 90 ? -7.360 7.723 3.958 1.00 70.75 90 PHE A C 1
ATOM 695 O O . PHE A 1 90 ? -8.100 6.919 3.388 1.00 70.75 90 PHE A O 1
ATOM 702 N N . GLU A 1 91 ? -7.603 9.038 3.927 1.00 70.56 91 GLU A N 1
ATOM 703 C CA . GLU A 1 91 ? -8.826 9.583 3.311 1.00 70.56 91 GLU A CA 1
ATOM 704 C C . GLU A 1 91 ? -8.889 9.385 1.793 1.00 70.56 91 GLU A C 1
ATOM 706 O O . GLU A 1 91 ? -9.981 9.229 1.229 1.00 70.56 91 GLU A O 1
ATOM 711 N N . LEU A 1 92 ? -7.726 9.419 1.141 1.00 72.50 92 LEU A N 1
ATOM 712 C CA . LEU A 1 92 ? -7.624 9.444 -0.314 1.00 72.50 92 LEU A CA 1
ATOM 713 C C . LEU A 1 92 ? -7.183 8.099 -0.894 1.00 72.50 92 LEU A C 1
ATOM 715 O O . LEU A 1 92 ? -7.737 7.673 -1.902 1.00 72.50 92 LEU A O 1
ATOM 719 N N . GLY A 1 93 ? -6.228 7.416 -0.254 1.00 84.88 93 GLY A N 1
ATOM 720 C CA . GLY A 1 93 ? -5.536 6.283 -0.869 1.00 84.88 93 GLY A CA 1
ATOM 721 C C . GLY A 1 93 ? -5.954 4.906 -0.364 1.00 84.88 93 GLY A C 1
ATOM 722 O O . GLY A 1 93 ? -6.050 3.979 -1.164 1.00 84.88 93 GLY A O 1
ATOM 723 N N . LEU A 1 94 ? -6.225 4.742 0.938 1.00 88.75 94 LEU A N 1
ATOM 724 C CA . LEU A 1 94 ? -6.389 3.405 1.528 1.00 88.75 94 LEU A CA 1
ATOM 725 C C . LEU A 1 94 ? -7.509 2.568 0.879 1.00 88.75 94 LEU A C 1
ATOM 727 O O . LEU A 1 94 ? -7.243 1.412 0.553 1.00 88.75 94 LEU A O 1
ATOM 731 N N . PRO A 1 95 ? -8.733 3.084 0.641 1.00 87.75 95 PRO A N 1
ATOM 732 C CA . PRO A 1 95 ? -9.783 2.274 0.025 1.00 87.75 95 PRO A CA 1
ATOM 733 C C . PRO A 1 95 ? -9.420 1.761 -1.372 1.00 87.75 95 PRO A C 1
ATOM 735 O O . PRO A 1 95 ? -9.725 0.619 -1.702 1.00 87.75 95 PRO A O 1
ATOM 738 N N . GLN A 1 96 ? -8.753 2.595 -2.170 1.00 87.69 96 GLN A N 1
ATOM 739 C CA . GLN A 1 96 ? -8.328 2.260 -3.529 1.00 87.69 96 GLN A CA 1
ATOM 740 C C . GLN A 1 96 ? -7.135 1.304 -3.512 1.00 87.69 96 GLN A C 1
ATOM 742 O O . GLN A 1 96 ? -7.138 0.321 -4.238 1.00 87.69 96 GLN A O 1
ATOM 747 N N . ALA A 1 97 ? -6.158 1.525 -2.630 1.00 91.31 97 ALA A N 1
ATOM 748 C CA . ALA A 1 97 ? -5.029 0.617 -2.454 1.00 91.31 97 ALA A CA 1
ATOM 749 C C . ALA A 1 97 ? -5.481 -0.775 -1.984 1.00 91.31 97 ALA A C 1
ATOM 751 O O . ALA A 1 97 ? -5.006 -1.783 -2.497 1.00 91.31 97 ALA A O 1
ATOM 752 N N . VAL A 1 98 ? -6.449 -0.846 -1.062 1.00 90.88 98 VAL A N 1
ATOM 753 C CA . VAL A 1 98 ? -7.068 -2.120 -0.667 1.00 90.88 98 VAL A CA 1
ATOM 754 C C . VAL A 1 98 ? -7.780 -2.759 -1.853 1.00 90.88 98 VAL A C 1
ATOM 756 O O . VAL A 1 98 ? -7.643 -3.958 -2.046 1.00 90.88 98 VAL A O 1
ATOM 759 N N . GLN A 1 99 ? -8.496 -1.992 -2.675 1.00 88.62 99 GLN A N 1
ATOM 760 C CA . GLN A 1 99 ? -9.107 -2.544 -3.882 1.00 88.62 99 GLN A CA 1
ATOM 761 C C . GLN A 1 99 ? -8.062 -3.085 -4.870 1.00 88.62 99 GLN A C 1
ATOM 763 O O . GLN A 1 99 ? -8.259 -4.175 -5.379 1.00 88.62 99 GLN A O 1
ATOM 768 N N . ILE A 1 100 ? -6.947 -2.394 -5.097 1.00 89.62 100 ILE A N 1
ATOM 769 C CA . ILE A 1 100 ? -5.888 -2.861 -6.009 1.00 89.62 100 ILE A CA 1
ATOM 770 C C . ILE A 1 100 ? -5.266 -4.168 -5.504 1.00 89.62 100 ILE A C 1
ATOM 772 O O . ILE A 1 100 ? -5.128 -5.127 -6.254 1.00 89.62 100 ILE A O 1
ATOM 776 N N . ILE A 1 101 ? -4.921 -4.227 -4.216 1.00 91.06 101 ILE A N 1
ATOM 777 C CA . ILE A 1 101 ? -4.199 -5.370 -3.643 1.00 91.06 101 ILE A CA 1
ATOM 778 C C . ILE A 1 101 ? -5.127 -6.564 -3.376 1.00 91.06 101 ILE A C 1
ATOM 780 O O . ILE A 1 101 ? -4.740 -7.705 -3.606 1.00 91.06 101 ILE A O 1
ATOM 784 N N . TYR A 1 102 ? -6.359 -6.325 -2.913 1.00 87.50 102 TYR A N 1
ATOM 785 C CA . TYR A 1 102 ? -7.305 -7.388 -2.546 1.00 87.50 102 TYR A CA 1
ATOM 786 C C . TYR A 1 102 ? -8.364 -7.673 -3.617 1.00 87.50 102 TYR A C 1
ATOM 788 O O . TYR A 1 102 ? -8.980 -8.736 -3.584 1.00 87.50 102 TYR A O 1
ATOM 796 N N . GLY A 1 103 ? -8.613 -6.756 -4.554 1.00 77.88 103 GLY A N 1
ATOM 797 C CA . GLY A 1 103 ? -9.709 -6.843 -5.529 1.00 77.88 103 GLY A CA 1
ATOM 798 C C . GLY A 1 103 ? -9.581 -8.016 -6.494 1.00 77.88 103 GLY A C 1
ATOM 799 O O . GLY A 1 103 ? -10.593 -8.573 -6.915 1.00 77.88 103 GLY A O 1
ATOM 800 N N . ARG A 1 104 ? -8.356 -8.484 -6.747 1.00 64.00 104 ARG A N 1
ATOM 801 C CA . ARG A 1 104 ? -8.096 -9.685 -7.555 1.00 64.00 104 ARG A CA 1
ATOM 802 C C . ARG A 1 104 ? -8.330 -11.000 -6.804 1.00 64.00 104 ARG A C 1
ATOM 804 O O . ARG A 1 104 ? -8.480 -12.043 -7.431 1.00 64.00 104 ARG A O 1
ATOM 811 N N . ALA A 1 105 ? -8.455 -10.971 -5.473 1.00 50.78 105 ALA A N 1
ATOM 812 C CA . ALA A 1 105 ? -8.790 -12.159 -4.681 1.00 50.78 105 ALA A CA 1
ATOM 813 C C . ALA A 1 105 ? -10.269 -12.582 -4.818 1.00 50.78 105 ALA A C 1
ATOM 815 O O . ALA A 1 105 ? -10.626 -13.690 -4.413 1.00 50.78 105 ALA A O 1
ATOM 816 N N . GLY A 1 106 ? -11.123 -11.738 -5.419 1.00 42.97 106 GLY A N 1
ATOM 817 C CA . GLY A 1 106 ? -12.539 -12.034 -5.672 1.00 42.97 106 GLY A CA 1
ATOM 818 C C . GLY A 1 106 ? -12.778 -13.236 -6.594 1.00 42.97 106 GLY A C 1
ATOM 819 O O . GLY A 1 106 ? -13.792 -13.915 -6.443 1.00 42.97 106 GLY A O 1
ATOM 820 N N . ASP A 1 107 ? -11.820 -13.572 -7.463 1.00 41.12 107 ASP A N 1
ATOM 821 C CA . ASP A 1 107 ? -11.907 -14.757 -8.330 1.00 41.12 107 ASP A CA 1
ATOM 822 C C . ASP A 1 107 ? -11.411 -16.045 -7.638 1.00 41.12 107 ASP A C 1
ATOM 824 O O . ASP A 1 107 ? -11.735 -17.158 -8.065 1.00 41.12 107 ASP A O 1
ATOM 828 N N . GLN A 1 108 ? -10.685 -15.925 -6.518 1.00 43.94 108 GLN A N 1
ATOM 829 C CA . GLN A 1 108 ? -10.167 -17.061 -5.741 1.00 43.94 108 GLN A CA 1
ATOM 830 C C . GLN A 1 108 ? -11.041 -17.463 -4.541 1.00 43.94 108 GLN A C 1
ATOM 832 O O . GLN A 1 108 ? -10.901 -18.579 -4.031 1.00 43.94 108 GLN A O 1
ATOM 837 N N . GLU A 1 109 ? -12.011 -16.638 -4.126 1.00 44.69 109 GLU A N 1
ATOM 838 C CA . GLU A 1 109 ? -12.945 -16.977 -3.033 1.00 44.69 109 GLU A CA 1
ATOM 839 C C . GLU A 1 109 ? -13.887 -18.162 -3.357 1.00 44.69 109 GLU A C 1
ATOM 841 O O . GLU A 1 109 ? -14.650 -18.601 -2.495 1.00 44.69 109 GLU A O 1
ATOM 846 N N . SER A 1 110 ? -13.818 -18.744 -4.561 1.00 44.66 110 SER A N 1
ATOM 847 C CA . SER A 1 110 ? -14.608 -19.927 -4.915 1.00 44.66 110 SER A CA 1
ATOM 848 C C . SER A 1 110 ? -14.066 -21.259 -4.373 1.00 44.66 110 SER A C 1
ATOM 850 O O . SER A 1 110 ? -14.816 -22.233 -4.406 1.00 44.66 110 SER A O 1
ATOM 852 N N . ASN A 1 111 ? -12.834 -21.350 -3.839 1.00 39.06 111 ASN A N 1
ATOM 853 C CA . ASN A 1 111 ? -12.306 -22.652 -3.379 1.00 39.06 111 ASN A CA 1
ATOM 854 C C . ASN A 1 111 ? -11.361 -22.676 -2.166 1.00 39.06 111 ASN A C 1
ATOM 856 O O . ASN A 1 111 ? -11.043 -23.773 -1.694 1.00 39.06 111 ASN A O 1
ATOM 860 N N . GLU A 1 112 ? -10.923 -21.549 -1.609 1.00 43.12 112 GLU A N 1
ATOM 861 C CA . GLU A 1 112 ? -9.986 -21.606 -0.483 1.00 43.12 112 GLU A CA 1
ATOM 862 C C . GLU A 1 112 ? -10.695 -21.572 0.873 1.00 43.12 112 GLU A C 1
ATOM 864 O O . GLU A 1 112 ? -11.344 -20.606 1.274 1.00 43.12 112 GLU A O 1
ATOM 869 N N . LYS A 1 113 ? -10.570 -22.691 1.600 1.00 39.53 113 LYS A N 1
ATOM 870 C CA . LYS A 1 113 ? -10.936 -22.790 3.016 1.00 39.53 113 LYS A CA 1
ATOM 871 C C . LYS A 1 113 ? -10.297 -21.634 3.794 1.00 39.53 113 LYS A C 1
ATOM 873 O O . LYS A 1 113 ? -9.135 -21.319 3.547 1.00 39.53 113 LYS A O 1
ATOM 878 N N . PRO A 1 114 ? -10.994 -21.072 4.797 1.00 42.09 114 PRO A N 1
ATOM 879 C CA . PRO A 1 114 ? -10.433 -20.003 5.608 1.00 42.09 114 PRO A CA 1
ATOM 880 C C . PRO A 1 114 ? -9.098 -20.452 6.236 1.00 42.09 114 PRO A C 1
ATOM 882 O O . PRO A 1 114 ? -9.020 -21.577 6.743 1.00 42.09 114 PRO A O 1
ATOM 885 N N . PRO A 1 115 ? -8.057 -19.598 6.253 1.00 44.12 115 PRO A N 1
ATOM 886 C CA . PRO A 1 115 ? -6.684 -19.982 6.598 1.00 44.12 115 PRO A CA 1
ATOM 887 C C . PRO A 1 115 ? -6.467 -20.213 8.104 1.00 44.12 115 PRO A C 1
ATOM 889 O O . PRO A 1 115 ? -5.336 -20.284 8.584 1.00 44.12 115 PRO A O 1
ATOM 892 N N . PHE A 1 116 ? -7.534 -20.349 8.891 1.00 44.53 116 PHE A N 1
ATOM 893 C CA . PHE A 1 116 ? -7.436 -20.493 10.336 1.00 44.53 116 PHE A CA 1
ATOM 894 C C . PHE A 1 116 ? -7.100 -21.938 10.721 1.00 44.53 116 PHE A C 1
ATOM 896 O O . PHE A 1 116 ? -7.962 -22.719 11.120 1.00 44.53 116 PHE A O 1
ATOM 903 N N . LYS A 1 117 ? -5.811 -22.292 10.674 1.00 44.31 117 LYS A N 1
ATOM 904 C CA . LYS A 1 117 ? -5.286 -23.274 11.630 1.00 44.31 117 LYS A CA 1
ATOM 905 C C . LYS A 1 117 ? -5.231 -22.573 12.983 1.00 44.31 117 LYS A C 1
ATOM 907 O O . LYS A 1 117 ? -4.488 -21.612 13.145 1.00 44.31 117 LYS A O 1
ATOM 912 N N . THR A 1 118 ? -6.050 -23.026 13.929 1.00 39.12 118 THR A N 1
ATOM 913 C CA . THR A 1 118 ? -6.072 -22.533 15.312 1.00 39.12 118 THR A CA 1
ATOM 914 C C . THR A 1 118 ? -4.652 -22.501 15.887 1.00 39.12 118 THR A C 1
ATOM 916 O O . THR A 1 118 ? -4.046 -23.567 16.031 1.00 39.12 118 THR A O 1
ATOM 919 N N . PRO A 1 119 ? -4.097 -21.321 16.213 1.00 43.22 119 PRO A N 1
ATOM 920 C CA . PRO A 1 119 ? -2.807 -21.242 16.875 1.00 43.22 119 PRO A CA 1
ATOM 921 C C . PRO A 1 119 ? -2.954 -21.752 18.311 1.00 43.22 119 PRO A C 1
ATOM 923 O O . PRO A 1 119 ? -3.804 -21.287 19.068 1.00 43.22 119 PRO A O 1
ATOM 926 N N . HIS A 1 120 ? -2.129 -22.730 18.685 1.00 43.06 120 HIS A N 1
ATOM 927 C CA . HIS A 1 120 ? -2.156 -23.358 20.009 1.00 43.06 120 HIS A CA 1
ATOM 928 C C . HIS A 1 120 ? -1.366 -22.584 21.084 1.00 43.06 120 HIS A C 1
ATOM 930 O O . HIS A 1 120 ? -1.207 -23.086 22.188 1.00 43.06 120 HIS A O 1
ATOM 936 N N . ASN A 1 121 ? -0.892 -21.366 20.795 1.00 41.88 121 ASN A N 1
ATOM 937 C CA . ASN A 1 121 ? -0.237 -20.483 21.766 1.00 41.88 121 ASN A CA 1
ATOM 938 C C . ASN A 1 121 ? -0.449 -19.010 21.383 1.00 41.88 121 ASN A C 1
ATOM 940 O O . ASN A 1 121 ? -0.279 -18.643 20.223 1.00 41.88 121 ASN A O 1
ATOM 944 N N . VAL A 1 122 ? -0.851 -18.179 22.351 1.00 47.72 122 VAL A N 1
ATOM 945 C CA . VAL A 1 122 ? -1.408 -16.823 22.137 1.00 47.72 122 VAL A CA 1
ATOM 946 C C . VAL A 1 122 ? -0.432 -15.707 22.546 1.00 47.72 122 VAL A C 1
ATOM 948 O O . VAL A 1 122 ? -0.855 -14.607 22.881 1.00 47.72 122 VAL A O 1
ATOM 951 N N . GLU A 1 123 ? 0.877 -15.954 22.528 1.00 46.62 123 GLU A N 1
ATOM 952 C CA . GLU A 1 123 ? 1.852 -14.992 23.076 1.00 46.62 123 GLU A CA 1
ATOM 953 C C . GLU A 1 123 ? 2.865 -14.417 22.084 1.00 46.62 123 GLU A C 1
ATOM 955 O O . GLU A 1 123 ? 3.829 -13.796 22.513 1.00 46.62 123 GLU A O 1
ATOM 960 N N . ASP A 1 124 ? 2.638 -14.494 20.769 1.00 42.03 124 ASP A N 1
ATOM 961 C CA . ASP A 1 124 ? 3.570 -13.851 19.835 1.00 42.03 124 ASP A CA 1
ATOM 962 C C . ASP A 1 124 ? 2.874 -13.076 18.709 1.00 42.03 124 ASP A C 1
ATOM 964 O O . ASP A 1 124 ? 2.363 -13.641 17.740 1.00 42.03 124 ASP A O 1
ATOM 968 N N . LEU A 1 125 ? 2.904 -11.742 18.807 1.00 46.53 125 LEU A N 1
ATOM 969 C CA . LEU A 1 125 ? 2.537 -10.826 17.716 1.00 46.53 125 LEU A CA 1
ATOM 970 C C . LEU A 1 125 ? 3.399 -11.072 16.460 1.00 46.53 125 LEU A C 1
ATOM 972 O O . LEU A 1 125 ? 2.981 -10.742 15.350 1.00 46.53 125 LEU A O 1
ATOM 976 N N . THR A 1 126 ? 4.566 -11.714 16.608 1.00 50.31 126 THR A N 1
ATOM 977 C CA . THR A 1 126 ? 5.417 -12.134 15.484 1.00 50.31 126 THR A CA 1
ATOM 978 C C . THR A 1 126 ? 4.838 -13.312 14.688 1.00 50.31 126 THR A C 1
ATOM 980 O O . THR A 1 126 ? 5.154 -13.460 13.504 1.00 50.31 126 THR A O 1
ATOM 983 N N . HIS A 1 127 ? 3.947 -14.124 15.275 1.00 50.50 127 HIS A N 1
ATOM 984 C CA . HIS A 1 127 ? 3.256 -15.209 14.567 1.00 50.50 127 HIS A CA 1
ATOM 985 C C . HIS A 1 127 ? 2.069 -14.718 13.740 1.00 50.50 127 HIS A C 1
ATOM 987 O O . HIS A 1 127 ? 1.762 -15.308 12.707 1.00 50.50 127 HIS A O 1
ATOM 993 N N . VAL A 1 128 ? 1.447 -13.612 14.146 1.00 54.62 128 VAL A N 1
ATOM 994 C CA . VAL A 1 128 ? 0.291 -13.032 13.459 1.00 54.62 128 VAL A CA 1
ATOM 995 C C . VAL A 1 128 ? 0.664 -12.520 12.066 1.00 54.62 128 VAL A C 1
ATOM 997 O O . VAL A 1 128 ? -0.037 -12.797 11.096 1.00 54.62 128 VAL A O 1
ATOM 1000 N N . GLY A 1 129 ? 1.823 -11.863 11.941 1.00 51.88 129 GLY A N 1
ATOM 1001 C CA . GLY A 1 129 ? 2.335 -11.412 10.646 1.00 51.88 129 GLY A CA 1
ATOM 1002 C C . GLY A 1 129 ? 2.562 -12.562 9.659 1.00 51.88 129 GLY A C 1
ATOM 1003 O O . GLY A 1 129 ? 2.351 -12.386 8.467 1.00 51.88 129 GLY A O 1
ATOM 1004 N N . ARG A 1 130 ? 2.913 -13.764 10.135 1.00 58.12 130 ARG A N 1
ATOM 1005 C CA . ARG A 1 130 ? 3.181 -14.929 9.269 1.00 58.12 130 ARG A CA 1
ATOM 1006 C C . ARG A 1 130 ? 1.930 -15.548 8.643 1.00 58.12 130 ARG A C 1
ATOM 1008 O O . ARG A 1 130 ? 2.077 -16.378 7.757 1.00 58.12 130 ARG A O 1
ATOM 1015 N N . LEU A 1 131 ? 0.734 -15.179 9.103 1.00 67.50 131 LEU A N 1
ATOM 1016 C CA . LEU A 1 131 ? -0.528 -15.662 8.529 1.00 67.50 131 LEU A CA 1
ATOM 1017 C C . LEU A 1 131 ? -0.908 -14.923 7.240 1.00 67.50 131 LEU A C 1
ATOM 1019 O O . LEU A 1 131 ? -1.743 -15.411 6.487 1.00 67.50 131 LEU A O 1
ATOM 1023 N N . ILE A 1 132 ? -0.308 -13.754 7.004 1.00 77.88 132 ILE A N 1
ATOM 1024 C CA . ILE A 1 132 ? -0.503 -12.959 5.794 1.00 77.88 132 ILE A CA 1
ATOM 1025 C C . ILE A 1 132 ? 0.762 -13.110 4.962 1.00 77.88 132 ILE A C 1
ATOM 1027 O O . ILE A 1 132 ? 1.811 -12.573 5.328 1.00 77.88 132 ILE A O 1
ATOM 1031 N N . GLU A 1 133 ? 0.678 -13.899 3.896 1.00 81.12 133 GLU A N 1
ATOM 1032 C CA . GLU A 1 133 ? 1.832 -14.232 3.057 1.00 81.12 133 GLU A CA 1
ATOM 1033 C C . GLU A 1 133 ? 2.318 -13.021 2.258 1.00 81.12 133 GLU A C 1
ATOM 1035 O O . GLU A 1 133 ? 3.524 -12.787 2.187 1.00 81.12 133 GLU A O 1
ATOM 1040 N N . ASP A 1 134 ? 1.388 -12.219 1.734 1.00 89.44 134 ASP A N 1
ATOM 1041 C CA . ASP A 1 134 ? 1.704 -11.036 0.943 1.00 89.44 134 ASP A CA 1
ATOM 1042 C C . ASP A 1 134 ? 2.146 -9.854 1.841 1.00 89.44 134 ASP A C 1
ATOM 1044 O O . ASP A 1 134 ? 1.400 -9.423 2.732 1.00 89.44 134 ASP A O 1
ATOM 1048 N N . PRO A 1 135 ? 3.365 -9.314 1.653 1.00 90.56 135 PRO A N 1
ATOM 1049 C CA . PRO A 1 135 ? 3.873 -8.217 2.473 1.00 90.56 135 PRO A CA 1
ATOM 1050 C C . PRO A 1 135 ? 3.073 -6.915 2.355 1.00 90.56 135 PRO A C 1
ATOM 1052 O O . PRO A 1 135 ? 2.969 -6.181 3.341 1.00 90.56 135 PRO A O 1
ATOM 1055 N N . PHE A 1 136 ? 2.502 -6.623 1.184 1.00 93.12 136 PHE A N 1
ATOM 1056 C CA . PHE A 1 136 ? 1.731 -5.405 0.955 1.00 93.12 136 PHE A CA 1
ATOM 1057 C C . PHE A 1 136 ? 0.326 -5.533 1.558 1.00 93.12 136 PHE A C 1
ATOM 1059 O O . PHE A 1 136 ? -0.143 -4.602 2.215 1.00 93.12 136 PHE A O 1
ATOM 1066 N N . GLU A 1 137 ? -0.310 -6.709 1.458 1.00 92.19 137 GLU A N 1
ATOM 1067 C CA . GLU A 1 137 ? -1.542 -7.013 2.207 1.00 92.19 137 GLU A CA 1
ATOM 1068 C C . GLU A 1 137 ? -1.340 -6.772 3.705 1.00 92.19 137 GLU A C 1
ATOM 1070 O O . GLU A 1 137 ? -2.141 -6.081 4.348 1.00 92.19 137 GLU A O 1
ATOM 1075 N N . ARG A 1 138 ? -0.230 -7.294 4.244 1.00 90.06 138 ARG A N 1
ATOM 1076 C CA . ARG A 1 138 ? 0.139 -7.152 5.653 1.00 90.06 138 ARG A CA 1
ATOM 1077 C C . ARG A 1 138 ? 0.327 -5.690 6.044 1.00 90.06 138 ARG A C 1
ATOM 1079 O O . ARG A 1 138 ? -0.160 -5.293 7.103 1.00 90.06 138 ARG A O 1
ATOM 1086 N N . LEU A 1 139 ? 1.012 -4.903 5.212 1.00 91.75 139 LEU A N 1
ATOM 1087 C CA . LEU A 1 139 ? 1.212 -3.470 5.431 1.00 91.75 139 LEU A CA 1
ATOM 1088 C C . LEU A 1 139 ? -0.132 -2.742 5.538 1.00 91.75 139 LEU A C 1
ATOM 1090 O O . LEU A 1 139 ? -0.367 -2.045 6.524 1.00 91.75 139 LEU A O 1
ATOM 1094 N N . LEU A 1 140 ? -1.036 -2.952 4.575 1.00 91.75 140 LEU A N 1
ATOM 1095 C CA . LEU A 1 140 ? -2.350 -2.304 4.560 1.00 91.75 140 LEU A CA 1
ATOM 1096 C C . LEU A 1 140 ? -3.200 -2.699 5.773 1.00 91.75 140 LEU A C 1
ATOM 1098 O O . LEU A 1 140 ? -3.829 -1.840 6.395 1.00 91.75 140 LEU A O 1
ATOM 1102 N N . ALA A 1 141 ? -3.209 -3.986 6.132 1.00 90.50 141 ALA A N 1
ATOM 1103 C CA . ALA A 1 141 ? -3.947 -4.483 7.289 1.00 90.50 141 ALA A CA 1
ATOM 1104 C C . ALA A 1 141 ? -3.398 -3.914 8.606 1.00 90.50 141 ALA A C 1
ATOM 1106 O O . ALA A 1 141 ? -4.168 -3.491 9.470 1.00 90.50 141 ALA A O 1
ATOM 1107 N N . HIS A 1 142 ? -2.071 -3.861 8.749 1.00 88.62 142 HIS A N 1
ATOM 1108 C CA . HIS A 1 142 ? -1.422 -3.303 9.929 1.00 88.62 142 HIS A CA 1
ATOM 1109 C C . HIS A 1 142 ? -1.679 -1.800 10.055 1.00 88.62 142 HIS A C 1
ATOM 1111 O O . HIS A 1 142 ? -2.104 -1.335 11.112 1.00 88.62 142 HIS A O 1
ATOM 1117 N N . PHE A 1 143 ? -1.494 -1.055 8.963 1.00 87.69 143 PHE A N 1
ATOM 1118 C CA . PHE A 1 143 ? -1.755 0.379 8.909 1.00 87.69 143 PHE A CA 1
ATOM 1119 C C . PHE A 1 143 ? -3.207 0.701 9.291 1.00 87.69 143 PHE A C 1
ATOM 1121 O O . PHE A 1 143 ? -3.462 1.556 10.139 1.00 87.69 143 PHE A O 1
ATOM 1128 N N . ALA A 1 144 ? -4.172 -0.051 8.753 1.00 88.56 144 ALA A N 1
ATOM 1129 C CA . ALA A 1 144 ? -5.577 0.122 9.100 1.00 88.56 144 ALA A CA 1
ATOM 1130 C C . ALA A 1 144 ? -5.900 -0.254 10.557 1.00 88.56 144 ALA A C 1
ATOM 1132 O O . ALA A 1 144 ? -6.747 0.375 11.188 1.00 88.56 144 ALA A O 1
ATOM 1133 N N . ALA A 1 145 ? -5.234 -1.262 11.119 1.00 87.56 145 ALA A N 1
ATOM 1134 C CA . ALA A 1 145 ? -5.433 -1.642 12.514 1.00 87.56 145 ALA A CA 1
ATOM 1135 C C . ALA A 1 145 ? -4.890 -0.591 13.491 1.00 87.56 145 ALA A C 1
ATOM 1137 O O . ALA A 1 145 ? -5.534 -0.305 14.500 1.00 87.56 145 ALA A O 1
ATOM 1138 N N . VAL A 1 146 ? -3.734 0.007 13.188 1.00 84.50 146 VAL A N 1
ATOM 1139 C CA . VAL A 1 146 ? -3.146 1.084 14.000 1.00 84.50 146 VAL A CA 1
ATOM 1140 C C . VAL A 1 146 ? -4.042 2.323 13.999 1.00 84.50 146 VAL A C 1
ATOM 1142 O O . VAL A 1 146 ? -4.222 2.946 15.043 1.00 84.50 146 VAL A O 1
ATOM 1145 N N . SER A 1 147 ? -4.671 2.632 12.867 1.00 81.56 147 SER A N 1
ATOM 1146 C CA . SER A 1 147 ? -5.523 3.816 12.718 1.00 81.56 147 SER A CA 1
ATOM 1147 C C . SER A 1 147 ? -7.013 3.543 12.998 1.00 81.56 147 SER A C 1
ATOM 1149 O O . SER A 1 147 ? -7.859 4.402 12.742 1.00 81.56 147 SER A O 1
ATOM 1151 N N . ILE A 1 148 ? -7.376 2.361 13.520 1.00 83.50 148 ILE A N 1
ATOM 1152 C CA . ILE A 1 148 ? -8.768 1.866 13.517 1.00 83.50 148 ILE A CA 1
ATOM 1153 C C . ILE A 1 148 ? -9.773 2.794 14.225 1.00 83.50 148 ILE A C 1
ATOM 1155 O O . ILE A 1 148 ? -10.928 2.904 13.805 1.00 83.50 148 ILE A O 1
ATOM 1159 N N . ASP A 1 149 ? -9.336 3.501 15.270 1.00 81.38 149 ASP A N 1
ATOM 1160 C CA . ASP A 1 149 ? -10.175 4.427 16.041 1.00 81.38 149 ASP A CA 1
ATOM 1161 C C . ASP A 1 149 ? -10.589 5.676 15.251 1.00 81.38 149 ASP A C 1
ATOM 1163 O O . ASP A 1 149 ? -11.699 6.185 15.447 1.00 81.38 149 ASP A O 1
ATOM 1167 N N . GLN A 1 150 ? -9.724 6.151 14.351 1.00 78.25 150 GLN A N 1
ATOM 1168 C CA . GLN A 1 150 ? -10.017 7.250 13.424 1.00 78.25 150 GLN A CA 1
ATOM 1169 C C . GLN A 1 150 ? -10.854 6.723 12.250 1.00 78.25 150 GLN A C 1
ATOM 1171 O O . GLN A 1 150 ? -11.897 7.271 11.893 1.00 78.25 150 GLN A O 1
ATOM 1176 N N . LEU A 1 151 ? -10.444 5.576 11.718 1.00 77.56 151 LEU A N 1
ATOM 1177 C CA . LEU A 1 151 ? -11.026 4.903 10.564 1.00 77.56 151 LEU A CA 1
ATOM 1178 C C . LEU A 1 151 ? -12.510 4.578 10.724 1.00 77.56 151 LEU A C 1
ATOM 1180 O O . LEU A 1 151 ? -13.306 4.871 9.829 1.00 77.56 151 LEU A O 1
ATOM 1184 N N . ARG A 1 152 ? -12.906 4.018 11.873 1.00 81.31 152 ARG A N 1
ATOM 1185 C CA . ARG A 1 152 ? -14.299 3.623 12.149 1.00 81.31 152 ARG A CA 1
ATOM 1186 C C . ARG A 1 152 ? -15.289 4.789 12.137 1.00 81.31 152 ARG A C 1
ATOM 1188 O O . ARG A 1 152 ? -16.487 4.560 12.007 1.00 81.31 152 ARG A O 1
ATOM 1195 N N . GLN A 1 153 ? -14.804 6.024 12.278 1.00 80.25 153 GLN A N 1
ATOM 1196 C CA . GLN A 1 153 ? -15.640 7.225 12.244 1.00 80.25 153 GLN A CA 1
ATOM 1197 C C . GLN A 1 153 ? -16.014 7.618 10.807 1.00 80.25 153 GLN A C 1
ATOM 1199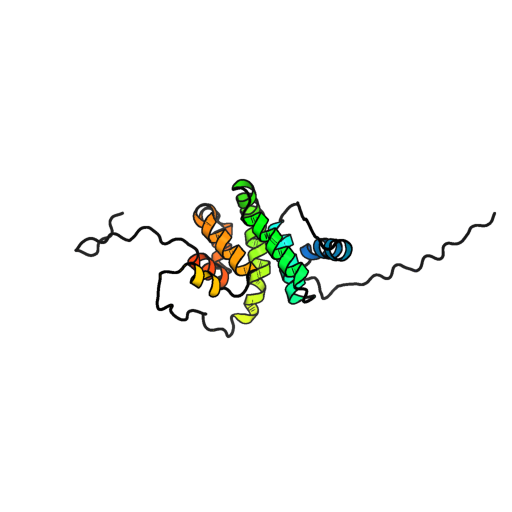 O O . GLN A 1 153 ? -16.912 8.430 10.597 1.00 80.25 153 GLN A O 1
ATOM 1204 N N . THR A 1 154 ? -15.366 7.016 9.805 1.00 76.88 154 THR A N 1
ATOM 1205 C CA . THR A 1 154 ? -15.623 7.295 8.393 1.00 76.88 154 THR A CA 1
ATOM 1206 C C . THR A 1 154 ? -16.536 6.235 7.770 1.00 76.88 154 THR A C 1
ATOM 1208 O O . THR A 1 154 ? -1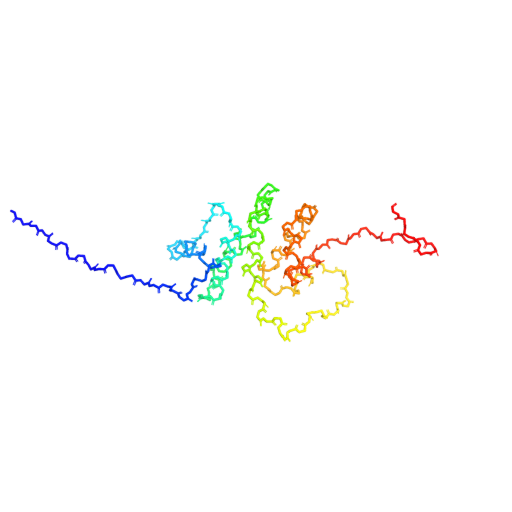6.256 5.035 7.784 1.00 76.88 154 THR A O 1
ATOM 1211 N N . GLY A 1 155 ? -17.634 6.669 7.140 1.00 77.62 155 GLY A N 1
ATOM 1212 C CA . GLY A 1 155 ? -18.554 5.749 6.453 1.00 77.62 155 GLY A CA 1
ATOM 1213 C C . GLY A 1 155 ? -17.904 4.990 5.284 1.00 77.62 155 GLY A C 1
ATOM 1214 O O . GLY A 1 155 ? -18.298 3.866 4.969 1.00 77.62 155 GLY A O 1
ATOM 1215 N N . ARG A 1 156 ? -16.865 5.572 4.665 1.00 79.75 156 ARG A N 1
ATOM 1216 C CA . ARG A 1 156 ? -16.096 4.942 3.579 1.00 79.75 156 ARG A CA 1
ATOM 1217 C C . ARG A 1 156 ? -15.343 3.701 4.054 1.00 79.75 156 ARG A C 1
ATOM 1219 O O . ARG A 1 156 ? -15.371 2.686 3.364 1.00 79.75 156 ARG A O 1
ATOM 1226 N N . PHE A 1 157 ? -14.734 3.752 5.236 1.00 81.50 157 PHE A N 1
ATOM 1227 C CA . PHE A 1 157 ? -13.997 2.620 5.790 1.00 81.50 157 PHE A CA 1
ATOM 1228 C C . PHE A 1 157 ? -14.906 1.453 6.181 1.00 81.50 157 PHE A C 1
ATOM 1230 O O . PHE A 1 157 ? -14.588 0.304 5.893 1.00 81.50 157 PHE A O 1
ATOM 1237 N N . LEU A 1 158 ? -16.080 1.730 6.756 1.00 81.94 158 LEU A N 1
ATOM 1238 C CA . LEU A 1 158 ? -17.062 0.678 7.043 1.00 81.94 158 LEU A CA 1
ATOM 1239 C C . LEU A 1 158 ? -17.535 -0.017 5.757 1.00 81.94 158 LEU A C 1
ATOM 1241 O O . LEU A 1 158 ? -17.649 -1.240 5.714 1.00 81.94 158 LEU A O 1
ATOM 1245 N N . SER A 1 159 ? -17.756 0.751 4.686 1.00 84.56 159 SER A N 1
ATOM 1246 C CA . SER A 1 159 ? -18.063 0.196 3.361 1.00 84.56 159 SER A CA 1
ATOM 1247 C C . SER A 1 159 ? -16.916 -0.672 2.826 1.00 84.56 159 SER A C 1
ATOM 1249 O O . SER A 1 159 ? -17.165 -1.760 2.310 1.00 84.56 159 SER A O 1
ATOM 1251 N N . LEU A 1 160 ? -15.664 -0.235 3.004 1.00 84.75 160 LEU A N 1
ATOM 1252 C CA . LEU A 1 160 ? -14.469 -0.976 2.596 1.00 84.75 160 LEU A CA 1
ATOM 1253 C C . LEU A 1 160 ? -14.344 -2.327 3.313 1.00 84.75 160 LEU A C 1
ATOM 1255 O O . LEU A 1 160 ? -14.181 -3.348 2.647 1.00 84.75 160 LEU A O 1
ATOM 1259 N N . ILE A 1 161 ? -14.462 -2.335 4.646 1.00 85.25 161 ILE A N 1
ATOM 1260 C CA . ILE A 1 161 ? -14.414 -3.548 5.480 1.00 85.25 161 ILE A CA 1
ATOM 1261 C C . ILE A 1 161 ? -15.526 -4.528 5.097 1.00 85.25 161 ILE A C 1
ATOM 1263 O O . ILE A 1 161 ? -15.282 -5.727 4.986 1.00 85.25 161 ILE A O 1
ATOM 1267 N N . ASN A 1 162 ? -16.743 -4.031 4.857 1.00 83.25 162 ASN A N 1
ATOM 1268 C CA . ASN A 1 162 ? -17.870 -4.887 4.487 1.00 83.25 162 ASN A CA 1
ATOM 1269 C C . ASN A 1 162 ? -17.694 -5.537 3.108 1.00 83.25 162 ASN A C 1
ATOM 1271 O O . ASN A 1 162 ? -18.152 -6.661 2.900 1.00 83.25 162 ASN A O 1
ATOM 1275 N N . LYS A 1 163 ? -17.049 -4.835 2.169 1.00 85.56 163 LYS A N 1
ATOM 1276 C CA . LYS A 1 163 ? -16.792 -5.333 0.811 1.00 85.56 163 LYS A CA 1
ATOM 1277 C C . LYS A 1 163 ? -15.585 -6.266 0.732 1.00 85.56 163 LYS A C 1
ATOM 1279 O O . LYS A 1 163 ? -15.600 -7.174 -0.085 1.00 85.56 163 LYS A O 1
ATOM 1284 N N . ASN A 1 164 ? -14.577 -6.076 1.582 1.00 86.44 164 ASN A N 1
ATOM 1285 C CA . ASN A 1 164 ? -13.333 -6.846 1.552 1.00 86.44 164 ASN A CA 1
ATOM 1286 C C . ASN A 1 164 ? -13.175 -7.667 2.837 1.00 86.44 164 ASN A C 1
ATOM 1288 O O . ASN A 1 164 ? -12.482 -7.264 3.773 1.00 86.44 164 ASN A O 1
ATOM 1292 N N . ARG A 1 165 ? -13.814 -8.843 2.885 1.00 86.50 165 ARG A N 1
ATOM 1293 C CA . ARG A 1 165 ? -13.815 -9.715 4.076 1.00 86.50 165 ARG A CA 1
ATOM 1294 C C . ARG A 1 165 ? -12.423 -10.226 4.441 1.00 86.50 165 ARG A C 1
ATOM 1296 O O . ARG A 1 165 ? -12.100 -10.280 5.626 1.00 86.50 165 ARG A O 1
ATOM 1303 N N . ARG A 1 166 ? -11.595 -10.561 3.443 1.00 87.31 166 ARG A N 1
ATOM 1304 C CA . ARG A 1 166 ? -10.189 -10.950 3.643 1.00 87.31 166 ARG A CA 1
ATOM 1305 C C . ARG A 1 166 ? -9.407 -9.838 4.340 1.00 87.31 166 ARG A C 1
ATOM 1307 O O . ARG A 1 166 ? -8.822 -10.081 5.391 1.00 87.31 166 ARG A O 1
ATOM 1314 N N . PHE A 1 167 ? -9.478 -8.616 3.813 1.00 90.00 167 PHE A N 1
ATOM 1315 C CA . PHE A 1 167 ? -8.869 -7.440 4.436 1.00 90.00 167 PHE A CA 1
ATOM 1316 C C . PHE A 1 167 ? -9.386 -7.229 5.865 1.00 90.00 167 PHE A C 1
ATOM 1318 O O . PHE A 1 167 ? -8.594 -7.107 6.793 1.00 90.00 167 PHE A O 1
ATOM 1325 N N . ALA A 1 168 ? -10.704 -7.275 6.076 1.00 88.88 168 ALA A N 1
ATOM 1326 C CA . ALA A 1 168 ? -11.304 -7.124 7.400 1.00 88.88 168 ALA A CA 1
ATOM 1327 C C . ALA A 1 168 ? -10.774 -8.150 8.417 1.00 88.88 168 ALA A C 1
ATOM 1329 O O . ALA A 1 168 ? -10.420 -7.788 9.539 1.00 88.88 168 ALA A O 1
ATOM 1330 N N . ALA A 1 169 ? -10.680 -9.423 8.020 1.00 87.69 169 ALA A N 1
ATOM 1331 C CA . ALA A 1 169 ? -10.130 -10.480 8.861 1.00 87.69 169 ALA A CA 1
ATOM 1332 C C . ALA A 1 169 ? -8.661 -10.212 9.214 1.00 87.69 169 ALA A C 1
ATOM 1334 O O . ALA A 1 169 ? -8.277 -10.362 10.371 1.00 87.69 169 ALA A O 1
ATOM 1335 N N . GLN A 1 170 ? -7.858 -9.767 8.245 1.00 89.44 170 GLN A N 1
ATOM 1336 C CA . GLN A 1 170 ? -6.455 -9.426 8.467 1.00 89.44 170 GLN A CA 1
ATOM 1337 C C . GLN A 1 170 ? -6.275 -8.185 9.353 1.00 89.44 170 GLN A C 1
ATOM 1339 O O . GLN A 1 170 ? -5.374 -8.160 10.184 1.00 89.44 170 GLN A O 1
ATOM 1344 N N . VAL A 1 171 ? -7.150 -7.181 9.254 1.00 88.81 171 VAL A N 1
ATOM 1345 C CA . VAL A 1 171 ? -7.140 -6.026 10.168 1.00 88.81 171 VAL A CA 1
ATOM 1346 C C . VAL A 1 171 ? -7.364 -6.486 11.608 1.00 88.81 171 VAL A C 1
ATOM 1348 O O . VAL A 1 171 ? -6.604 -6.106 12.497 1.00 88.81 171 VAL A O 1
ATOM 1351 N N . LEU A 1 172 ? -8.353 -7.358 11.845 1.00 86.81 172 LEU A N 1
ATOM 1352 C CA . LEU A 1 172 ? -8.664 -7.881 13.184 1.00 86.81 172 LEU A CA 1
ATOM 1353 C C . LEU A 1 172 ? -7.490 -8.617 13.837 1.00 86.81 172 LEU A C 1
ATOM 1355 O O . LEU A 1 172 ? -7.391 -8.627 15.062 1.00 86.81 172 LEU A O 1
ATOM 1359 N N . LEU A 1 173 ? -6.596 -9.202 13.040 1.00 84.81 173 LEU A N 1
ATOM 1360 C CA . LEU A 1 173 ? -5.390 -9.850 13.543 1.00 84.81 173 LEU A CA 1
ATOM 1361 C C . LEU A 1 173 ? -4.428 -8.858 14.225 1.00 84.81 173 LEU A C 1
ATOM 1363 O O . LEU A 1 173 ? -3.739 -9.229 15.173 1.00 84.81 173 LEU A O 1
ATOM 1367 N N . PHE A 1 174 ? -4.393 -7.603 13.774 1.00 82.62 174 PHE A N 1
ATOM 1368 C CA . PHE A 1 174 ? -3.493 -6.570 14.296 1.00 82.62 174 PHE A CA 1
ATOM 1369 C C . PHE A 1 174 ? -4.138 -5.630 15.318 1.00 82.62 174 PHE A C 1
ATOM 1371 O O . PHE A 1 174 ? -3.420 -4.893 15.999 1.00 82.62 174 PHE A O 1
ATOM 1378 N N . VAL A 1 175 ? -5.467 -5.640 15.453 1.00 83.25 175 VAL A N 1
ATOM 1379 C CA . VAL A 1 175 ? -6.157 -4.839 16.471 1.00 83.25 175 VAL A CA 1
ATOM 1380 C C . VAL A 1 175 ? -5.723 -5.325 17.853 1.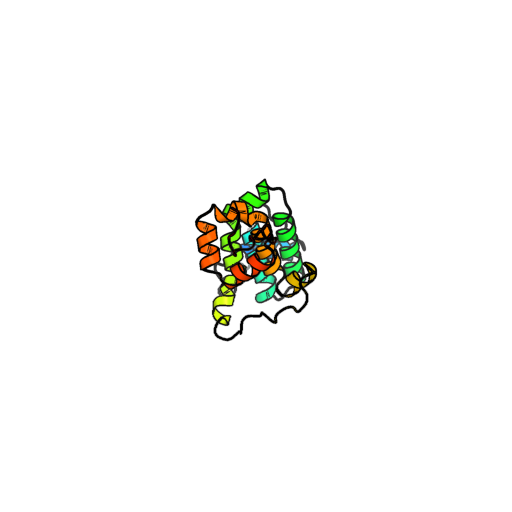00 83.25 175 VAL A C 1
ATOM 1382 O O . VAL A 1 175 ? -5.902 -6.490 18.213 1.00 83.25 175 VAL A O 1
ATOM 1385 N N . LYS A 1 176 ? -5.135 -4.425 18.650 1.00 70.62 176 LYS A N 1
ATOM 1386 C CA . LYS A 1 176 ? -4.745 -4.741 20.029 1.00 70.62 176 LYS A CA 1
ATOM 1387 C C . LYS A 1 176 ? -5.979 -5.200 20.810 1.00 70.62 176 LYS A C 1
ATOM 1389 O O . LYS A 1 176 ? -7.042 -4.592 20.700 1.00 70.62 176 LYS A O 1
ATOM 1394 N N . ARG A 1 177 ? -5.826 -6.264 21.610 1.00 59.50 177 ARG A N 1
ATOM 1395 C CA . ARG A 1 177 ? -6.880 -6.757 22.514 1.00 59.50 177 ARG A CA 1
ATOM 1396 C C . ARG A 1 177 ? -7.475 -5.582 23.293 1.00 59.50 177 ARG A C 1
ATOM 1398 O O . ARG A 1 177 ? -6.739 -4.846 23.948 1.00 59.50 177 ARG A O 1
ATOM 1405 N N . GLY A 1 178 ? -8.798 -5.439 23.220 1.00 56.94 178 GLY A N 1
ATOM 1406 C CA . GLY A 1 178 ? -9.539 -4.543 24.101 1.00 56.94 178 GLY A CA 1
ATOM 1407 C C . GLY A 1 178 ? -9.321 -4.909 25.571 1.00 56.94 178 GLY A C 1
ATOM 1408 O O . GLY A 1 178 ? -8.836 -6.000 25.886 1.00 56.94 178 GLY A O 1
ATOM 1409 N N . LEU A 1 179 ? -9.673 -3.980 26.464 1.00 51.25 179 LEU A N 1
ATOM 1410 C CA . LEU A 1 179 ? -9.640 -4.200 27.911 1.00 51.25 179 LEU A CA 1
ATOM 1411 C C . LEU A 1 179 ? -10.300 -5.548 28.266 1.00 51.25 179 LEU A C 1
ATOM 1413 O O . LEU A 1 179 ? -11.322 -5.893 27.664 1.00 51.25 179 LEU A O 1
ATOM 1417 N N . PRO A 1 180 ? -9.743 -6.316 29.222 1.00 58.91 180 PRO A N 1
ATOM 1418 C CA . PRO A 1 180 ? -10.368 -7.545 29.686 1.00 58.91 180 PRO A CA 1
ATOM 1419 C C . PRO A 1 180 ? -11.809 -7.262 30.113 1.00 58.91 180 PRO A C 1
ATOM 1421 O O . PRO A 1 180 ? -12.052 -6.335 30.886 1.00 58.91 180 PRO A O 1
ATOM 1424 N N . LEU A 1 181 ? -12.754 -8.068 29.626 1.00 64.62 181 LEU A N 1
ATOM 1425 C CA . LEU A 1 181 ? -14.123 -8.046 30.131 1.00 64.62 181 LEU A CA 1
ATOM 1426 C C . LEU A 1 181 ? -14.076 -8.429 31.613 1.00 64.62 181 LEU A C 1
ATOM 1428 O O . LEU A 1 181 ? -13.833 -9.588 31.949 1.00 64.62 181 LEU A O 1
ATOM 1432 N N . SER A 1 182 ? -14.276 -7.452 32.497 1.00 62.62 182 SER A N 1
ATOM 1433 C CA . SER A 1 182 ? -14.484 -7.725 33.915 1.00 62.62 182 SER A CA 1
ATOM 1434 C C . SER A 1 182 ? -15.901 -8.258 34.073 1.00 62.62 182 SER A C 1
ATOM 1436 O O . SER A 1 182 ? -16.871 -7.560 33.768 1.00 62.62 182 SER A O 1
ATOM 1438 N N . VAL A 1 183 ? -16.006 -9.521 34.473 1.00 72.31 183 VAL A N 1
ATOM 1439 C CA . VAL A 1 183 ? -17.280 -10.203 34.692 1.00 72.31 183 VAL A CA 1
ATOM 1440 C C . VAL A 1 183 ? -17.437 -10.429 36.188 1.00 72.31 183 VAL A C 1
ATOM 1442 O O . VAL A 1 183 ? -16.527 -10.953 36.833 1.00 72.31 183 VAL A O 1
ATOM 1445 N N . ASP A 1 184 ? -18.565 -10.006 36.752 1.00 78.12 184 ASP A N 1
ATOM 1446 C CA . ASP A 1 184 ? -18.889 -10.289 38.144 1.00 78.12 184 ASP A CA 1
ATOM 1447 C C . ASP A 1 184 ? -19.197 -11.786 38.356 1.00 78.12 184 ASP A C 1
ATOM 1449 O O . ASP A 1 184 ? -19.277 -12.590 37.424 1.00 78.12 184 ASP A O 1
ATOM 1453 N N . GLN A 1 185 ? -19.392 -12.169 39.618 1.00 78.88 185 GLN A N 1
ATOM 1454 C CA . GLN A 1 185 ? -19.677 -13.551 40.026 1.00 78.88 185 GLN A CA 1
ATOM 1455 C C . GLN A 1 185 ? -21.004 -14.095 39.460 1.00 78.88 185 GLN A C 1
ATOM 1457 O O . GLN A 1 185 ? -21.248 -15.297 39.521 1.00 78.88 185 GLN A O 1
ATOM 1462 N N . ASN A 1 186 ? -21.851 -13.219 38.912 1.00 80.81 186 ASN A N 1
ATOM 1463 C CA . ASN A 1 186 ? -23.150 -13.536 38.330 1.00 80.81 186 ASN A CA 1
ATOM 1464 C C . ASN A 1 186 ? -23.120 -13.541 36.792 1.00 80.81 186 ASN A C 1
ATOM 1466 O O . ASN A 1 186 ? -24.153 -13.787 36.173 1.00 80.81 186 ASN A O 1
ATOM 1470 N N . GLY A 1 187 ? -21.967 -13.278 36.166 1.00 72.12 187 GLY A N 1
ATOM 1471 C CA . GLY A 1 187 ? -21.856 -13.203 34.711 1.00 72.12 187 GLY A CA 1
ATOM 1472 C C . GLY A 1 187 ? -22.147 -11.819 34.117 1.00 72.12 187 GLY A C 1
ATOM 1473 O O . GLY A 1 187 ? -22.201 -11.702 32.895 1.00 72.12 187 GLY A O 1
ATOM 1474 N N . ASN A 1 188 ? -22.328 -10.772 34.928 1.00 75.12 188 ASN A N 1
ATOM 1475 C CA . ASN A 1 188 ? -22.583 -9.419 34.431 1.00 75.12 188 ASN A CA 1
ATOM 1476 C C . ASN A 1 188 ? -21.275 -8.683 34.132 1.00 75.12 188 ASN A C 1
ATOM 1478 O O . ASN A 1 188 ? -20.314 -8.759 34.897 1.00 75.12 188 ASN A O 1
ATOM 1482 N N . HIS A 1 189 ? -21.257 -7.912 33.047 1.00 67.31 189 HIS A N 1
ATOM 1483 C CA . HIS A 1 189 ? -20.122 -7.069 32.681 1.00 67.31 189 HIS A CA 1
ATOM 1484 C C . HIS A 1 189 ? -20.262 -5.683 33.319 1.00 67.31 189 HIS A C 1
ATOM 1486 O O . HIS A 1 189 ? -21.313 -5.053 33.193 1.00 67.31 189 HIS A O 1
ATOM 1492 N N . ALA A 1 190 ? -19.212 -5.196 33.983 1.00 59.34 190 ALA A N 1
ATOM 1493 C CA . ALA A 1 190 ? -19.145 -3.791 34.384 1.00 59.34 190 ALA A CA 1
ATOM 1494 C C . ALA A 1 190 ? -18.809 -2.937 33.148 1.00 59.34 190 ALA A C 1
ATOM 1496 O O . ALA A 1 190 ? -17.814 -3.215 32.476 1.00 59.34 190 ALA A O 1
ATOM 1497 N N . ILE A 1 191 ? -19.663 -1.953 32.839 1.00 52.06 191 ILE A N 1
ATOM 1498 C CA . ILE A 1 191 ? -19.425 -0.928 31.806 1.00 52.06 191 ILE A CA 1
ATOM 1499 C C . ILE A 1 191 ? -18.543 0.169 32.397 1.00 52.06 191 ILE A C 1
ATOM 1501 O O . ILE A 1 191 ? -18.861 0.608 33.527 1.00 52.06 191 ILE A O 1
#

Secondary structure (DSSP, 8-state):
----------------TTT--TTTGGGHHHHHHHHHHS-----SSSHHHHHHHHHHIIIIIS--HHHHHHHHHHHHHHHTS-HHHHHHIIIIIHHHHHHHHHGGGGGTTTT--------S----HHHHHTT--SHHHHHHHHHHHHTHHHHTT-HHHHHHHHH-HHHHHHHHHHSPPPPP--B-TTSPBP-

Organism: Drechslerella dactyloides (NCBI:txid74499)

Foldseek 3Di:
DDDPDDPDDDPPDDDPPPLDDVQQVLQPVQVVVCVVPVARDDDDAQLLSSLLSQLCSCVPVVNHVSSNVRSLVSNLCQLVDDPVSLVRNQVGHLLSSCCSNQVVCVVVVPDDDDLDPDDPDDPDLPVLLVSDVDSSLLSSLLSCLVCVVVQVVDPSSVVSCVVRVVSVVSNVSNNPDDDPQDADPVRDGDD